Protein AF-A0A957PMZ1-F1 (afdb_monomer_lite)

Secondary structure (DSSP, 8-state):
-HHHHHHHHHHH--TTHHHHHHHHHHHHHHH-TTHHHHHHHHHHHHHTSGGGGGGGSSHHHHHHHHHHHHHHHHHHHHHHTT-HHHHHHHHHHHHHHTT--HHHHHHHHHHHT-TTTHHHHHHHHHHHHH-S-HHHHHHHHHHHHHHHHHHHHT--TTTTHHHHHHHHHHHHHHHHHHHHHTT-GGGHHHHHHHHHHHHGGGGGGTS--S-HHHHHHHHHHS---TTTTSS-HHHHHHHHHHHHTTS-HHHHTT--EEESSHHHHHHHHHHSGGGTPPPEEESSTTHHHHTT---

Structure (mmCIF, N/CA/C/O backbone):
data_AF-A0A957PMZ1-F1
#
_entry.id   AF-A0A957PMZ1-F1
#
loop_
_atom_site.group_PDB
_atom_site.id
_atom_site.type_symbol
_atom_site.label_atom_id
_atom_site.label_alt_id
_atom_site.label_comp_id
_atom_site.label_asym_id
_atom_site.label_entity_id
_atom_site.label_seq_id
_atom_site.pdbx_PDB_ins_code
_atom_site.Cartn_x
_atom_site.Cartn_y
_atom_site.Cartn_z
_atom_site.occupancy
_atom_site.B_iso_or_equiv
_atom_site.auth_seq_id
_atom_site.auth_comp_id
_atom_site.auth_asym_id
_atom_site.auth_atom_id
_atom_site.pdbx_PDB_model_num
ATOM 1 N N . LEU A 1 1 ? -8.310 4.815 3.345 1.00 82.81 1 LEU A N 1
ATOM 2 C CA . LEU A 1 1 ? -9.765 5.086 3.265 1.00 82.81 1 LEU A CA 1
ATOM 3 C C . LEU A 1 1 ? -10.608 3.909 3.764 1.00 82.81 1 LEU A C 1
ATOM 5 O O . LEU A 1 1 ? -11.381 4.111 4.690 1.00 82.81 1 LEU A O 1
ATOM 9 N N . SER A 1 2 ? -10.425 2.685 3.251 1.00 85.62 2 SER A N 1
ATOM 10 C CA . SER A 1 2 ? -11.224 1.508 3.651 1.00 85.62 2 SER A CA 1
ATOM 11 C C . SER A 1 2 ? -11.272 1.264 5.165 1.00 85.62 2 SER A C 1
ATOM 13 O O . SER A 1 2 ? -12.351 1.078 5.711 1.00 85.62 2 SER A O 1
ATOM 15 N N . THR A 1 3 ? -10.147 1.371 5.880 1.00 87.62 3 THR A N 1
ATOM 16 C CA . THR A 1 3 ? -10.107 1.249 7.353 1.00 87.62 3 THR A CA 1
ATOM 17 C C . THR A 1 3 ? -10.977 2.288 8.071 1.00 87.62 3 THR A C 1
ATOM 19 O O . THR A 1 3 ? -11.639 1.970 9.056 1.00 87.62 3 THR A O 1
ATOM 22 N N . VAL A 1 4 ? -11.009 3.530 7.574 1.00 90.12 4 VAL A N 1
ATOM 23 C CA . VAL A 1 4 ? -11.839 4.606 8.144 1.00 90.12 4 VAL A CA 1
ATOM 24 C C . VAL A 1 4 ? -13.318 4.309 7.916 1.00 90.12 4 VAL A C 1
ATOM 26 O O . VAL A 1 4 ? -14.116 4.476 8.832 1.00 90.12 4 VAL A O 1
ATOM 29 N N . LEU A 1 5 ? -13.678 3.811 6.731 1.00 91.31 5 LEU A N 1
ATOM 30 C CA . LEU A 1 5 ? -15.049 3.399 6.425 1.00 91.31 5 LEU A CA 1
ATOM 31 C C . LEU A 1 5 ? -15.489 2.208 7.284 1.00 91.31 5 LEU A C 1
ATOM 33 O O . LEU A 1 5 ? -16.600 2.216 7.799 1.00 91.31 5 LEU A O 1
ATOM 37 N N . VAL A 1 6 ? -14.611 1.230 7.520 1.00 89.19 6 VAL A N 1
ATOM 38 C CA . VAL A 1 6 ? -14.880 0.119 8.450 1.00 89.19 6 VAL A CA 1
ATOM 39 C C . VAL A 1 6 ? -15.122 0.644 9.868 1.00 89.19 6 VAL A C 1
ATOM 41 O O . VAL A 1 6 ? -16.086 0.246 10.518 1.00 89.19 6 VAL A O 1
ATOM 44 N N . MET A 1 7 ? -14.305 1.590 10.338 1.00 89.75 7 MET A N 1
ATOM 45 C CA . MET A 1 7 ? -14.515 2.228 11.642 1.00 89.75 7 MET A CA 1
ATOM 46 C C . MET A 1 7 ? -15.825 3.010 11.710 1.00 89.75 7 MET A C 1
ATOM 48 O O . MET A 1 7 ? -16.532 2.933 12.713 1.00 89.75 7 MET A O 1
ATOM 52 N N . HIS A 1 8 ? -16.159 3.747 10.651 1.00 90.44 8 HIS A N 1
ATOM 53 C CA . HIS A 1 8 ? -17.419 4.469 10.557 1.00 90.44 8 HIS A CA 1
ATOM 54 C C . HIS A 1 8 ? -18.604 3.501 10.619 1.00 90.44 8 HIS A C 1
ATOM 56 O O . HIS A 1 8 ? -19.472 3.687 11.463 1.00 90.44 8 HIS A O 1
ATOM 62 N N . LEU A 1 9 ? -18.592 2.431 9.815 1.00 91.00 9 LEU A N 1
ATOM 63 C CA . LEU A 1 9 ? -19.619 1.386 9.801 1.00 91.00 9 LEU A CA 1
ATOM 64 C C . LEU A 1 9 ? -19.866 0.812 11.201 1.00 91.00 9 LEU A C 1
ATOM 66 O O . LEU A 1 9 ? -21.011 0.728 11.634 1.00 91.00 9 LEU A O 1
ATOM 70 N N . VAL A 1 10 ? -18.807 0.422 11.920 1.00 88.50 10 VAL A N 1
ATOM 71 C CA . VAL A 1 10 ? -18.963 -0.205 13.243 1.00 88.50 10 VAL A CA 1
ATOM 72 C C . VAL A 1 10 ? -19.459 0.795 14.287 1.00 88.50 10 VAL A C 1
ATOM 74 O O . VAL A 1 10 ? -20.265 0.427 15.139 1.00 88.50 10 VAL A O 1
ATOM 77 N N . LYS A 1 11 ? -19.008 2.054 14.226 1.00 88.81 11 LYS A N 1
ATOM 78 C CA . LYS A 1 11 ? -19.403 3.081 15.200 1.00 88.81 11 LYS A CA 1
ATOM 79 C C . LYS A 1 11 ? -20.807 3.631 14.974 1.00 88.81 11 LYS A C 1
ATOM 81 O O . LYS A 1 11 ? -21.478 3.950 15.949 1.00 88.81 11 LYS A O 1
ATOM 86 N N . THR A 1 12 ? -21.241 3.775 13.723 1.00 89.31 12 THR A N 1
ATOM 87 C CA . THR A 1 12 ? -22.548 4.372 13.398 1.00 89.31 12 THR A CA 1
ATOM 88 C C . THR A 1 12 ? -23.626 3.335 13.114 1.00 89.31 12 THR A C 1
ATOM 90 O O . THR A 1 12 ? -24.807 3.665 13.164 1.00 89.31 12 THR A O 1
ATOM 93 N N . GLY A 1 13 ? -23.250 2.094 12.788 1.00 86.62 13 GLY A N 1
ATOM 94 C CA . GLY A 1 13 ? -24.186 1.083 12.295 1.00 86.62 13 GLY A CA 1
ATOM 95 C C . GLY A 1 13 ? -24.784 1.425 10.925 1.00 86.62 13 GLY A C 1
ATOM 96 O O . GLY A 1 13 ? -25.743 0.781 10.504 1.00 86.62 13 GLY A O 1
ATOM 97 N N . ASN A 1 14 ? -24.254 2.436 10.224 1.00 91.19 14 ASN A N 1
ATOM 98 C CA . ASN A 1 14 ? -24.778 2.861 8.934 1.00 91.19 14 ASN A CA 1
ATOM 99 C C . ASN A 1 14 ? -24.428 1.836 7.849 1.00 91.19 14 ASN A C 1
ATOM 101 O O . ASN A 1 14 ? -23.323 1.823 7.305 1.00 91.19 14 ASN A O 1
ATOM 105 N N . HIS A 1 15 ? -25.390 0.986 7.505 1.00 89.81 15 HIS A N 1
ATOM 106 C CA . HIS A 1 15 ? -25.164 -0.089 6.550 1.00 89.81 15 HIS A CA 1
ATOM 107 C C . HIS A 1 15 ? -24.817 0.393 5.131 1.00 89.81 15 HIS A C 1
ATOM 109 O O . HIS A 1 15 ? -24.121 -0.325 4.412 1.00 89.81 15 HIS A O 1
ATOM 115 N N . ASN A 1 16 ? -25.193 1.621 4.745 1.00 92.25 16 ASN A N 1
ATOM 116 C CA . ASN A 1 16 ? -24.839 2.193 3.437 1.00 92.25 16 ASN A CA 1
ATOM 117 C C . ASN A 1 16 ? -23.317 2.313 3.254 1.00 92.25 16 ASN A C 1
ATOM 119 O O . ASN A 1 16 ? -22.819 2.331 2.128 1.00 92.25 16 ASN A O 1
ATOM 123 N N . THR A 1 17 ? -22.554 2.350 4.352 1.00 95.44 17 THR A N 1
ATOM 124 C CA . THR A 1 17 ? -21.089 2.378 4.317 1.00 95.44 17 THR A CA 1
ATOM 125 C C . THR A 1 17 ? -20.490 1.143 3.640 1.00 95.44 17 THR A C 1
ATOM 127 O O . THR A 1 17 ? -19.401 1.241 3.079 1.00 95.44 17 THR A O 1
ATOM 130 N N . TRP A 1 18 ? -21.204 0.012 3.586 1.00 97.06 18 TRP A N 1
ATOM 131 C CA . TRP A 1 18 ? -20.771 -1.161 2.821 1.00 97.06 18 TRP A CA 1
ATOM 132 C C . TRP A 1 18 ? -20.620 -0.890 1.324 1.00 97.06 18 TRP A C 1
ATOM 134 O O . TRP A 1 18 ? -19.676 -1.392 0.716 1.00 97.06 18 TRP A O 1
ATOM 144 N N . LEU A 1 19 ? -21.486 -0.056 0.740 1.00 97.56 19 LEU A N 1
ATOM 145 C CA . LEU A 1 19 ? -21.373 0.328 -0.669 1.00 97.56 19 LEU A CA 1
ATOM 146 C C . LEU A 1 19 ? -20.117 1.171 -0.908 1.00 97.56 19 LEU A C 1
ATOM 148 O O . LEU A 1 19 ? -19.398 0.945 -1.876 1.00 97.56 19 LEU A O 1
ATOM 152 N N . ALA A 1 20 ? -19.805 2.090 0.011 1.00 97.44 20 ALA A N 1
ATOM 153 C CA . ALA A 1 20 ? -18.583 2.890 -0.052 1.00 97.44 20 ALA A CA 1
ATOM 154 C C . ALA A 1 20 ? -17.320 2.027 0.128 1.00 97.44 20 ALA A C 1
ATOM 156 O O . ALA A 1 20 ? -16.337 2.224 -0.583 1.00 97.44 20 ALA A O 1
ATOM 157 N N . ILE A 1 21 ? -17.346 1.045 1.040 1.00 97.12 21 ILE A N 1
ATOM 158 C CA . ILE A 1 21 ? -16.260 0.061 1.186 1.00 97.12 21 ILE A CA 1
ATOM 159 C C . ILE A 1 21 ? -16.080 -0.706 -0.128 1.00 97.12 21 ILE A C 1
ATOM 161 O O . ILE A 1 21 ? -14.958 -0.801 -0.620 1.00 97.12 21 ILE A O 1
ATOM 165 N N . GLY A 1 22 ? -17.177 -1.195 -0.713 1.00 97.81 22 GLY A N 1
ATOM 166 C CA . GLY A 1 22 ? -17.185 -1.889 -1.998 1.00 97.81 22 GLY A CA 1
ATOM 167 C C . GLY A 1 22 ? -16.586 -1.056 -3.127 1.00 97.81 22 GLY A C 1
ATOM 168 O O . GLY A 1 22 ? -15.697 -1.518 -3.834 1.00 97.81 22 GLY A O 1
ATOM 169 N N . PHE A 1 23 ? -17.001 0.204 -3.238 1.00 98.06 23 PHE A N 1
ATOM 170 C CA . PHE A 1 23 ? -16.486 1.148 -4.226 1.00 98.06 23 PHE A CA 1
ATOM 171 C C . PHE A 1 23 ? -14.970 1.355 -4.103 1.00 98.06 23 PHE A C 1
ATOM 173 O O . PHE A 1 23 ? -14.234 1.200 -5.077 1.00 98.06 23 PHE A O 1
ATOM 180 N N . VAL A 1 24 ? -14.484 1.644 -2.891 1.00 97.31 24 VAL A N 1
ATOM 181 C CA . VAL A 1 24 ? -13.054 1.880 -2.641 1.00 97.31 24 VAL A CA 1
ATOM 182 C C . VAL A 1 24 ? -12.228 0.617 -2.880 1.00 97.31 24 VAL A C 1
ATOM 184 O O . VAL A 1 24 ? -11.127 0.712 -3.419 1.00 97.31 24 VAL A O 1
ATOM 187 N N . LEU A 1 25 ? -12.734 -0.562 -2.504 1.00 97.12 25 LEU A N 1
ATOM 188 C CA . LEU A 1 25 ? -12.052 -1.826 -2.785 1.00 97.12 25 LEU A CA 1
ATOM 189 C C . LEU A 1 25 ? -12.059 -2.160 -4.276 1.00 97.12 25 LEU A C 1
ATOM 191 O O . LEU A 1 25 ? -11.024 -2.573 -4.779 1.00 97.12 25 LEU A O 1
ATOM 195 N N . GLY A 1 26 ? -13.160 -1.923 -4.991 1.00 97.88 26 GLY A N 1
ATOM 196 C CA . GLY A 1 26 ? -13.237 -2.103 -6.442 1.00 97.88 26 GLY A CA 1
ATOM 197 C C . GLY A 1 26 ? -12.212 -1.246 -7.187 1.00 97.88 26 GLY A C 1
ATOM 198 O O . GLY A 1 26 ? -11.452 -1.766 -8.000 1.00 97.88 26 GLY A O 1
ATOM 199 N N . ILE A 1 27 ? -12.115 0.046 -6.849 1.00 97.81 27 ILE A N 1
ATOM 200 C CA . ILE A 1 27 ? -11.068 0.931 -7.390 1.00 97.81 27 ILE A CA 1
ATOM 201 C C . ILE A 1 27 ? -9.680 0.448 -6.966 1.00 97.81 27 ILE A C 1
ATOM 203 O O . ILE A 1 27 ? -8.763 0.398 -7.780 1.00 97.81 27 ILE A O 1
ATOM 207 N N . GLY A 1 28 ? -9.518 0.056 -5.701 1.00 96.19 28 GLY A N 1
ATOM 208 C CA . GLY A 1 28 ? -8.264 -0.495 -5.198 1.00 96.19 28 GLY A CA 1
ATOM 209 C C . GLY A 1 28 ? -7.792 -1.699 -6.012 1.00 96.19 28 GLY A C 1
ATOM 210 O O . GLY A 1 28 ? -6.613 -1.773 -6.337 1.00 96.19 28 GLY A O 1
ATOM 211 N N . LEU A 1 29 ? -8.708 -2.589 -6.400 1.00 96.75 29 LEU A N 1
ATOM 212 C CA . LEU A 1 29 ? -8.428 -3.770 -7.218 1.00 96.75 29 LEU A CA 1
ATOM 213 C C . LEU A 1 29 ? -8.071 -3.437 -8.669 1.00 96.75 29 LEU A C 1
ATOM 215 O O . LEU A 1 29 ? -7.302 -4.177 -9.273 1.00 96.75 29 LEU A O 1
ATOM 219 N N . GLN A 1 30 ? -8.572 -2.323 -9.208 1.00 96.69 30 GLN A N 1
ATOM 220 C CA . GLN A 1 30 ? -8.142 -1.816 -10.516 1.00 96.69 30 GLN A CA 1
ATOM 221 C C . GLN A 1 30 ? -6.702 -1.283 -10.498 1.00 96.69 30 GLN A C 1
ATOM 223 O O . GLN A 1 30 ? -6.042 -1.264 -11.530 1.00 96.69 30 GLN A O 1
ATOM 228 N N . ILE A 1 31 ? -6.204 -0.867 -9.328 1.00 93.88 31 ILE A N 1
ATOM 229 C CA . ILE A 1 31 ? -4.855 -0.307 -9.165 1.00 93.88 31 ILE A CA 1
ATOM 230 C C . ILE A 1 31 ? -3.857 -1.390 -8.730 1.00 93.88 31 ILE A C 1
ATOM 232 O O . ILE A 1 31 ? -2.769 -1.498 -9.290 1.00 93.88 31 ILE A O 1
ATOM 236 N N . LYS A 1 32 ? -4.198 -2.177 -7.699 1.00 91.12 32 LYS A N 1
ATOM 237 C CA . LYS A 1 32 ? -3.360 -3.243 -7.130 1.00 91.12 32 LYS A CA 1
ATOM 238 C C . LYS A 1 32 ? -4.213 -4.401 -6.608 1.00 91.12 32 LYS A C 1
ATOM 240 O O . LYS A 1 32 ? -4.993 -4.242 -5.667 1.00 91.12 32 LYS A O 1
ATOM 245 N N . HIS A 1 33 ? -3.940 -5.617 -7.087 1.00 91.62 33 HIS A N 1
ATOM 246 C CA . HIS A 1 33 ? -4.590 -6.846 -6.602 1.00 91.62 33 HIS A CA 1
ATOM 247 C C . HIS A 1 33 ? -4.332 -7.143 -5.115 1.00 91.62 33 HIS A C 1
ATOM 249 O O . HIS A 1 33 ? -5.080 -7.907 -4.509 1.00 91.62 33 HIS A O 1
ATOM 255 N N . THR A 1 34 ? -3.350 -6.496 -4.472 1.00 89.38 34 THR A N 1
ATOM 256 C CA . THR A 1 34 ? -3.147 -6.584 -3.012 1.00 89.38 34 THR A CA 1
ATOM 257 C C . THR A 1 34 ? -4.337 -6.056 -2.205 1.00 89.38 34 THR A C 1
ATOM 259 O O . THR A 1 34 ? -4.485 -6.428 -1.040 1.00 89.38 34 THR A O 1
ATOM 262 N N . ALA A 1 35 ? -5.243 -5.275 -2.810 1.00 94.25 35 ALA A N 1
ATOM 263 C CA . ALA A 1 35 ? -6.521 -4.913 -2.197 1.00 94.25 35 ALA A CA 1
ATOM 264 C C . ALA A 1 35 ? -7.390 -6.142 -1.847 1.00 94.25 35 ALA A C 1
ATOM 266 O O . ALA A 1 35 ? -8.168 -6.075 -0.892 1.00 94.25 35 ALA A O 1
ATOM 267 N N . LEU A 1 36 ? -7.204 -7.288 -2.526 1.00 94.75 36 LEU A N 1
ATOM 268 C CA . LEU A 1 36 ? -7.831 -8.562 -2.145 1.00 94.75 36 LEU A CA 1
ATOM 269 C C . LEU A 1 36 ? -7.431 -8.983 -0.729 1.00 94.75 36 LEU A C 1
ATOM 271 O O . LEU A 1 36 ? -8.283 -9.430 0.034 1.00 94.75 36 LEU A O 1
ATOM 275 N N . LEU A 1 37 ? -6.162 -8.801 -0.347 1.00 94.62 37 LEU A N 1
ATOM 276 C CA . LEU A 1 37 ? -5.674 -9.172 0.985 1.00 94.62 37 LEU A CA 1
ATOM 277 C C . LEU A 1 37 ? -6.375 -8.362 2.076 1.00 94.62 37 LEU A C 1
ATOM 279 O O . LEU A 1 37 ? -6.714 -8.909 3.122 1.00 94.62 37 LEU A O 1
ATOM 283 N N . PHE A 1 38 ? -6.654 -7.081 1.817 1.00 95.19 38 PHE A N 1
ATOM 284 C CA . PHE A 1 38 ? -7.469 -6.272 2.721 1.00 95.19 38 PHE A CA 1
ATOM 285 C C . PHE A 1 38 ? -8.910 -6.791 2.788 1.00 95.19 38 PHE A C 1
ATOM 287 O O . PHE A 1 38 ? -9.448 -6.933 3.883 1.00 95.19 38 PHE A O 1
ATOM 294 N N . GLY A 1 39 ? -9.533 -7.087 1.640 1.00 96.44 39 GLY A N 1
ATOM 295 C CA . GLY A 1 39 ? -10.896 -7.624 1.577 1.00 96.44 39 GLY A CA 1
ATOM 296 C C . GLY A 1 39 ? -11.048 -8.935 2.357 1.00 96.44 39 GLY A C 1
ATOM 297 O O . GLY A 1 39 ? -11.901 -9.033 3.239 1.00 96.44 39 GLY A O 1
ATOM 298 N N . PHE A 1 40 ? -10.171 -9.910 2.108 1.00 97.75 40 PHE A N 1
ATOM 299 C CA . PHE A 1 40 ? -10.137 -11.170 2.855 1.00 97.75 40 PHE A CA 1
ATOM 300 C C . PHE A 1 40 ? -9.796 -10.956 4.331 1.00 97.75 40 PHE A C 1
ATOM 302 O O . PHE A 1 40 ? -10.455 -11.528 5.198 1.00 97.75 40 PHE A O 1
ATOM 309 N N . GLY A 1 41 ? -8.825 -10.092 4.638 1.00 97.50 41 GLY A N 1
ATOM 310 C CA . GLY A 1 41 ? -8.476 -9.738 6.012 1.00 97.50 41 GLY A CA 1
ATOM 311 C C . GLY A 1 41 ? -9.653 -9.140 6.786 1.00 97.50 41 GLY A C 1
ATOM 312 O O . GLY A 1 41 ? -9.854 -9.479 7.950 1.00 97.50 41 GLY A O 1
ATOM 313 N N . LEU A 1 42 ? -10.476 -8.312 6.136 1.00 97.00 42 LEU A N 1
ATOM 314 C CA . LEU A 1 42 ? -11.701 -7.758 6.711 1.00 97.00 42 LEU A CA 1
ATOM 315 C C . LEU A 1 42 ? -12.752 -8.841 6.956 1.00 97.00 42 LEU A C 1
ATOM 317 O O . LEU A 1 42 ? -13.343 -8.867 8.033 1.00 97.00 42 LEU A O 1
ATOM 321 N N . VAL A 1 43 ? -12.963 -9.749 6.000 1.00 97.88 43 VAL A N 1
ATOM 322 C CA . VAL A 1 43 ? -13.886 -10.882 6.178 1.00 97.88 43 VAL A CA 1
ATOM 323 C C . VAL A 1 43 ? -13.467 -11.733 7.378 1.00 97.88 43 VAL A C 1
ATOM 325 O O . VAL A 1 43 ? -14.290 -11.983 8.257 1.00 97.88 43 VAL A O 1
ATOM 328 N N . ILE A 1 44 ? -12.187 -12.110 7.468 1.00 98.38 44 ILE A N 1
ATOM 329 C CA . ILE A 1 44 ? -11.655 -12.888 8.597 1.00 98.38 44 ILE A CA 1
ATOM 330 C C . ILE A 1 44 ? -11.840 -12.116 9.912 1.00 98.38 44 ILE A C 1
ATOM 332 O O . ILE A 1 44 ? -12.354 -12.667 10.883 1.00 98.38 44 ILE A O 1
ATOM 336 N N . ALA A 1 45 ? -11.503 -10.826 9.946 1.00 97.62 45 ALA A N 1
ATOM 337 C CA . ALA A 1 45 ? -11.650 -10.009 11.147 1.00 97.62 45 ALA A CA 1
ATOM 338 C C . ALA A 1 45 ? -13.109 -9.890 11.623 1.00 97.62 45 ALA A C 1
ATOM 340 O O . ALA A 1 45 ? -13.382 -9.948 12.825 1.00 97.62 45 ALA A O 1
ATOM 341 N N . LEU A 1 46 ? -14.063 -9.763 10.695 1.00 96.88 46 LEU A N 1
ATOM 342 C CA . LEU A 1 46 ? -15.490 -9.751 11.017 1.00 96.88 46 LEU A CA 1
ATOM 343 C C . LEU A 1 46 ? -15.937 -11.096 11.594 1.00 96.88 46 LEU A C 1
ATOM 345 O O . LEU A 1 46 ? -16.626 -11.113 12.611 1.00 96.88 46 LEU A O 1
ATOM 349 N N . LEU A 1 47 ? -15.507 -12.214 11.000 1.00 97.75 47 LEU A N 1
ATOM 350 C CA . LEU A 1 47 ? -15.818 -13.561 11.492 1.00 97.75 47 LEU A CA 1
ATOM 351 C C . LEU A 1 47 ? -15.281 -13.809 12.912 1.00 97.75 47 LEU A C 1
ATOM 353 O O . LEU A 1 47 ? -15.967 -14.426 13.728 1.00 97.75 47 LEU A O 1
ATOM 357 N N . LEU A 1 48 ? -14.093 -13.283 13.225 1.00 97.19 48 LEU A N 1
ATOM 358 C CA . LEU A 1 48 ? -13.435 -13.417 14.533 1.00 97.19 48 LEU A CA 1
ATOM 359 C C . LEU A 1 48 ? -13.987 -12.472 15.618 1.00 97.19 48 LEU A C 1
ATOM 361 O O . LEU A 1 48 ? -13.549 -12.521 16.769 1.00 97.19 48 LEU A O 1
ATOM 365 N N . THR A 1 49 ? -14.961 -11.621 15.287 1.00 95.62 49 THR A N 1
ATOM 366 C CA . THR A 1 49 ? -15.614 -10.693 16.227 1.00 95.62 49 THR A CA 1
ATOM 367 C C . THR A 1 49 ? -17.131 -10.929 16.279 1.00 95.62 49 THR A C 1
ATOM 369 O O . THR A 1 49 ? -17.674 -11.789 15.579 1.00 95.62 49 THR A O 1
ATOM 372 N N . ALA A 1 50 ? -17.861 -10.217 17.145 1.00 93.06 50 ALA A N 1
ATOM 373 C CA . ALA A 1 50 ? -19.328 -10.261 17.129 1.00 93.06 50 ALA A CA 1
ATOM 374 C C . ALA A 1 50 ? -19.911 -9.478 15.931 1.00 93.06 50 ALA A C 1
ATOM 376 O O . ALA A 1 50 ? -21.082 -9.661 15.590 1.00 93.06 50 ALA A O 1
ATOM 377 N N . GLN A 1 51 ? -19.086 -8.705 15.210 1.00 93.94 51 GLN A N 1
ATOM 378 C CA . GLN A 1 51 ? -19.421 -8.093 13.921 1.00 93.94 51 GLN A CA 1
ATOM 379 C C . GLN A 1 51 ? -19.662 -9.112 12.798 1.00 93.94 51 GLN A C 1
ATOM 381 O O . GLN A 1 51 ? -20.174 -8.729 11.750 1.00 93.94 51 GLN A O 1
ATOM 386 N N . ARG A 1 52 ? -19.450 -10.418 13.015 1.00 95.50 52 ARG A N 1
ATOM 387 C CA . ARG A 1 52 ? -19.946 -11.475 12.112 1.00 95.50 52 ARG A CA 1
ATOM 388 C C . ARG A 1 52 ? -21.449 -11.373 11.833 1.00 95.50 52 ARG A C 1
ATOM 390 O O . ARG A 1 52 ? -21.908 -11.798 10.780 1.00 95.50 52 ARG A O 1
ATOM 397 N N . LYS A 1 53 ? -22.212 -10.744 12.740 1.00 93.31 53 LYS A N 1
ATOM 398 C CA . LYS A 1 53 ? -23.635 -10.420 12.541 1.00 93.31 53 LYS A CA 1
ATOM 399 C C . LYS A 1 53 ? -23.903 -9.593 11.276 1.00 93.31 53 LYS A C 1
ATOM 401 O O . LYS A 1 53 ? -24.999 -9.669 10.738 1.00 93.31 53 LYS A O 1
ATOM 406 N N . GLN A 1 54 ? -22.917 -8.839 10.780 1.00 93.31 54 GLN A N 1
ATOM 407 C CA . GLN A 1 54 ? -23.038 -8.054 9.548 1.00 93.31 54 GLN A CA 1
ATOM 408 C C . GLN A 1 54 ? -23.397 -8.942 8.347 1.00 93.31 54 GLN A C 1
ATOM 410 O O . GLN A 1 54 ? -24.197 -8.523 7.511 1.00 93.31 54 GLN A O 1
ATOM 415 N N . PHE A 1 55 ? -22.892 -10.183 8.299 1.00 95.44 55 PHE A N 1
ATOM 416 C CA . PHE A 1 55 ? -23.170 -11.142 7.221 1.00 95.44 55 PHE A CA 1
ATOM 417 C C . PHE A 1 55 ? -24.625 -11.627 7.175 1.00 95.44 55 PHE A C 1
ATOM 419 O O . PHE A 1 55 ? -25.052 -12.135 6.142 1.00 95.44 55 PHE A O 1
ATOM 426 N N . ALA A 1 56 ? -25.394 -11.444 8.255 1.00 94.50 56 ALA A N 1
ATOM 427 C CA . ALA A 1 56 ? -26.830 -11.722 8.263 1.00 94.50 56 ALA A CA 1
ATOM 428 C C . ALA A 1 56 ? -27.648 -10.646 7.523 1.00 94.50 56 ALA A C 1
ATOM 430 O O . ALA A 1 56 ? -28.825 -10.849 7.244 1.00 94.50 56 ALA A O 1
ATOM 431 N N . SER A 1 57 ? -27.043 -9.495 7.212 1.00 93.94 57 SER A N 1
ATOM 432 C CA . SER A 1 57 ? -27.669 -8.433 6.423 1.00 93.94 57 SER A CA 1
ATOM 433 C C . SER A 1 57 ? -27.279 -8.533 4.946 1.00 93.94 57 SER A C 1
ATOM 435 O O . SER A 1 57 ? -26.248 -9.106 4.604 1.00 93.94 57 SER A O 1
ATOM 437 N N . THR A 1 58 ? -28.065 -7.915 4.059 1.00 96.31 58 THR A N 1
ATOM 438 C CA . THR A 1 58 ? -27.762 -7.907 2.616 1.00 96.31 58 THR A CA 1
ATOM 439 C C . THR A 1 58 ? -26.592 -6.983 2.240 1.00 96.31 58 THR A C 1
ATOM 441 O O . THR A 1 58 ? -26.035 -7.090 1.150 1.00 96.31 58 THR A O 1
ATOM 444 N N . TRP A 1 59 ? -26.217 -6.050 3.119 1.00 96.62 59 TRP A N 1
ATOM 445 C CA . TRP A 1 59 ? -25.339 -4.927 2.787 1.00 96.62 59 TRP A CA 1
ATOM 446 C C . TRP A 1 59 ? -23.878 -5.295 2.491 1.00 96.62 59 T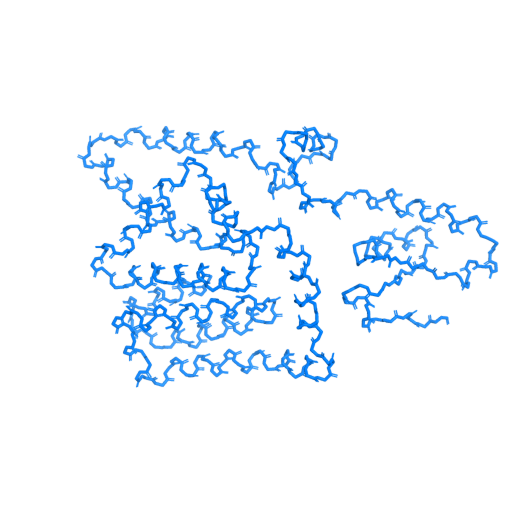RP A C 1
ATOM 448 O O . TRP A 1 59 ? -23.362 -4.783 1.497 1.00 96.62 59 TRP A O 1
ATOM 458 N N . PRO A 1 60 ? -23.205 -6.191 3.246 1.00 96.06 60 PRO A N 1
ATOM 459 C CA . PRO A 1 60 ? -21.868 -6.654 2.878 1.00 96.06 60 PRO A CA 1
ATOM 460 C C . PRO A 1 60 ? -21.835 -7.297 1.492 1.00 96.06 60 PRO A C 1
ATOM 462 O O . PRO A 1 60 ? -20.883 -7.095 0.743 1.00 96.06 60 PRO A O 1
ATOM 465 N N . TRP A 1 61 ? -22.896 -8.023 1.128 1.00 97.19 61 TRP A N 1
ATOM 466 C CA . TRP A 1 61 ? -23.026 -8.675 -0.173 1.00 97.19 61 TRP A CA 1
ATOM 467 C C . TRP A 1 61 ? -23.216 -7.660 -1.299 1.00 97.19 61 TRP A C 1
ATOM 469 O O . TRP A 1 61 ? -22.562 -7.778 -2.330 1.00 97.19 61 TRP A O 1
ATOM 479 N N . LEU A 1 62 ? -24.025 -6.615 -1.083 1.00 98.00 62 LEU A N 1
ATOM 480 C CA . LEU A 1 62 ? -24.136 -5.499 -2.029 1.00 98.00 62 LEU A CA 1
ATOM 481 C C . LEU A 1 62 ? -22.808 -4.745 -2.180 1.00 98.00 62 LEU A C 1
ATOM 483 O O . LEU A 1 62 ? -22.418 -4.419 -3.295 1.00 98.00 62 LEU A O 1
ATOM 487 N N . GLY A 1 63 ? -22.077 -4.513 -1.085 1.00 97.75 63 GLY A N 1
ATOM 488 C CA . GLY A 1 63 ? -20.730 -3.937 -1.138 1.00 97.75 63 GLY A CA 1
ATOM 489 C C . GLY A 1 63 ? -19.753 -4.810 -1.934 1.00 97.75 63 GLY A C 1
ATOM 490 O O . GLY A 1 63 ? -19.020 -4.305 -2.782 1.00 97.75 63 GLY A O 1
ATOM 491 N N . GLY A 1 64 ? -19.785 -6.128 -1.718 1.00 97.81 64 GLY A N 1
ATOM 492 C CA . GLY A 1 64 ? -19.005 -7.097 -2.491 1.00 97.81 64 GLY A CA 1
ATOM 493 C C . GLY A 1 64 ? -19.372 -7.104 -3.976 1.00 97.81 64 GLY A C 1
ATOM 494 O O . GLY A 1 64 ? -18.479 -7.100 -4.819 1.00 97.81 64 GLY A O 1
ATOM 495 N N . LEU A 1 65 ? -20.665 -7.032 -4.302 1.00 98.44 65 LEU A N 1
ATOM 496 C CA . LEU A 1 65 ? -21.146 -6.922 -5.678 1.00 98.44 65 LEU A CA 1
ATOM 497 C C . LEU A 1 65 ? -20.655 -5.631 -6.342 1.00 98.44 65 LEU A C 1
ATOM 499 O O . LEU A 1 65 ? -20.171 -5.682 -7.466 1.00 98.44 65 LEU A O 1
ATOM 503 N N . VAL A 1 66 ? -20.707 -4.489 -5.649 1.00 98.56 66 VAL A N 1
ATOM 504 C CA . VAL A 1 66 ? -20.157 -3.219 -6.158 1.00 98.56 66 VAL A CA 1
ATOM 505 C C . VAL A 1 66 ? -18.659 -3.345 -6.439 1.00 98.56 66 VAL A C 1
ATOM 507 O O . VAL A 1 66 ? -18.211 -2.962 -7.519 1.00 98.56 66 VAL A O 1
ATOM 510 N N . ALA A 1 67 ? -17.886 -3.916 -5.509 1.00 98.44 67 ALA A N 1
ATOM 511 C CA . ALA A 1 67 ? -16.455 -4.137 -5.714 1.00 98.44 67 ALA A CA 1
ATOM 512 C C . ALA A 1 67 ? -16.189 -5.035 -6.930 1.00 98.44 67 ALA A C 1
ATOM 514 O O . ALA A 1 6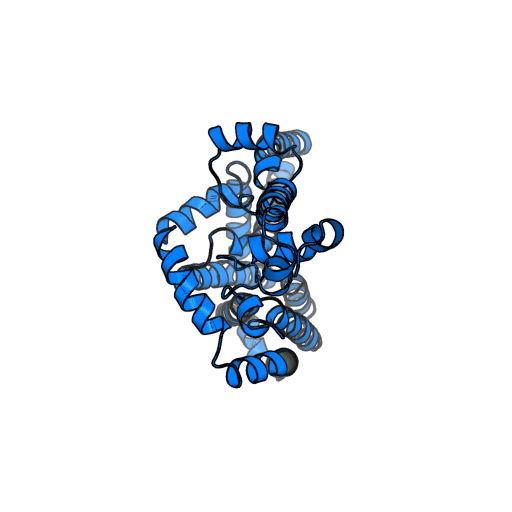7 ? -15.328 -4.717 -7.750 1.00 98.44 67 ALA A O 1
ATOM 515 N N . LEU A 1 68 ? -16.953 -6.125 -7.064 1.00 98.38 68 LEU A N 1
ATOM 516 C CA . LEU A 1 68 ? -16.846 -7.061 -8.178 1.00 98.38 68 LEU A CA 1
ATOM 517 C C . LEU A 1 68 ? -17.179 -6.391 -9.508 1.00 98.38 68 LEU A C 1
ATOM 519 O O . LEU A 1 68 ? -16.413 -6.544 -10.446 1.00 98.38 68 LEU A O 1
ATOM 523 N N . LEU A 1 69 ? -18.273 -5.632 -9.596 1.00 98.56 69 LEU A N 1
ATOM 524 C CA . LEU A 1 69 ? -18.672 -4.946 -10.828 1.00 98.56 69 LEU A CA 1
ATOM 525 C C . LEU A 1 69 ? -17.625 -3.922 -11.276 1.00 98.56 69 LEU A C 1
ATOM 527 O O . LEU A 1 69 ? -17.324 -3.839 -12.463 1.00 98.56 69 LEU A O 1
ATOM 531 N N . ILE A 1 70 ? -17.028 -3.186 -10.335 1.00 98.56 70 ILE A N 1
ATOM 532 C CA . ILE A 1 70 ? -15.941 -2.248 -10.644 1.00 98.56 70 ILE A CA 1
ATOM 533 C C . ILE A 1 70 ? -14.681 -2.998 -11.077 1.00 98.56 70 ILE A C 1
ATOM 535 O O . ILE A 1 70 ? -13.984 -2.535 -11.973 1.00 98.56 70 ILE A O 1
ATOM 539 N N . PHE A 1 71 ? -14.378 -4.146 -10.469 1.00 98.38 71 PHE A N 1
ATOM 540 C CA . PHE A 1 71 ? -13.211 -4.965 -10.805 1.00 98.38 71 PHE A CA 1
ATOM 541 C C . PHE A 1 71 ? -13.410 -5.833 -12.062 1.00 98.38 71 PHE A C 1
ATOM 543 O O . PHE A 1 71 ? -12.441 -6.284 -12.669 1.00 98.38 71 PHE A O 1
ATOM 550 N N . LEU A 1 72 ? -14.655 -6.043 -12.491 1.00 98.31 72 LEU A N 1
ATOM 551 C CA . LEU A 1 72 ? -15.020 -6.961 -13.567 1.00 98.31 72 LEU A CA 1
ATOM 552 C C . LEU A 1 72 ? -14.290 -6.686 -14.894 1.00 98.31 72 LEU A C 1
ATOM 554 O O . LEU A 1 72 ? -13.808 -7.652 -15.483 1.00 98.31 72 LEU A O 1
ATOM 558 N N . PRO A 1 73 ? -14.111 -5.429 -15.355 1.00 98.12 73 PRO A N 1
ATOM 559 C CA . PRO A 1 73 ? -13.335 -5.160 -16.565 1.00 98.12 73 PRO A CA 1
ATOM 560 C C . PRO A 1 73 ? -11.888 -5.665 -16.485 1.00 98.12 73 PRO A C 1
ATOM 562 O O . PRO A 1 73 ? -11.360 -6.144 -17.483 1.00 98.12 73 PRO A O 1
ATOM 565 N N . ASN A 1 74 ? -11.264 -5.622 -15.298 1.00 97.00 74 ASN A N 1
ATOM 566 C CA . ASN A 1 74 ? -9.915 -6.157 -15.096 1.00 97.00 74 ASN A CA 1
ATOM 567 C C . ASN A 1 74 ? -9.913 -7.679 -15.247 1.00 97.00 74 ASN A C 1
ATOM 569 O O . ASN A 1 74 ? -9.077 -8.219 -15.958 1.00 97.00 74 ASN A O 1
ATOM 573 N N . LEU A 1 75 ? -10.875 -8.365 -14.621 1.00 97.06 75 LEU A N 1
ATOM 574 C CA . LEU A 1 75 ? -11.001 -9.823 -14.706 1.00 97.06 75 LEU A CA 1
ATOM 575 C C . LEU A 1 75 ? -11.243 -10.300 -16.137 1.00 97.06 75 LEU A C 1
ATOM 577 O O . LEU A 1 75 ? -10.612 -11.261 -16.572 1.00 97.06 75 LEU A O 1
ATOM 581 N N . ILE A 1 76 ? -12.124 -9.615 -16.870 1.00 98.19 76 ILE A N 1
ATOM 582 C CA . ILE A 1 76 ? -12.378 -9.919 -18.280 1.00 98.19 76 ILE A CA 1
ATOM 583 C C . ILE A 1 76 ? -11.083 -9.743 -19.073 1.00 98.19 76 ILE A C 1
ATOM 585 O O . ILE A 1 76 ? -10.672 -10.678 -19.756 1.00 98.19 76 ILE A O 1
ATOM 589 N N . TRP A 1 77 ? -10.400 -8.604 -18.919 1.00 96.44 77 TRP A N 1
ATOM 590 C CA . TRP A 1 77 ? -9.140 -8.346 -19.613 1.00 96.44 77 TRP A CA 1
ATOM 591 C C . TRP A 1 77 ? -8.071 -9.402 -19.297 1.00 96.44 77 TRP A C 1
ATOM 593 O O . TRP A 1 77 ? -7.451 -9.929 -20.212 1.00 96.44 77 TRP A O 1
ATOM 603 N N . GLN A 1 78 ? -7.903 -9.789 -18.031 1.00 95.62 78 GLN A N 1
ATOM 604 C CA . GLN A 1 78 ? -6.966 -10.852 -17.646 1.00 95.62 78 GLN A CA 1
ATOM 605 C C . GLN A 1 78 ? -7.322 -12.180 -18.318 1.00 95.62 78 GLN A C 1
ATOM 607 O O . GLN A 1 78 ? -6.437 -12.857 -18.827 1.00 95.62 78 GLN A O 1
ATOM 612 N N . SER A 1 79 ? -8.609 -12.543 -18.351 1.00 97.19 79 SER A N 1
ATOM 613 C CA . SER A 1 79 ? -9.050 -13.822 -18.919 1.00 97.19 79 SER A CA 1
ATOM 614 C C . SER A 1 79 ? -8.843 -13.927 -20.430 1.00 97.19 79 SER A C 1
ATOM 616 O O . SER A 1 79 ? -8.575 -15.019 -20.917 1.00 97.19 79 SER A O 1
ATOM 618 N N . VAL A 1 80 ? -8.934 -12.811 -21.161 1.00 96.94 80 VAL A N 1
ATOM 619 C CA . VAL A 1 80 ? -8.712 -12.782 -22.617 1.00 96.94 80 VAL A CA 1
ATOM 620 C C . VAL A 1 80 ? -7.243 -12.568 -23.002 1.00 96.94 80 VAL A C 1
ATOM 622 O O . VAL A 1 80 ? -6.931 -12.626 -24.183 1.00 96.94 80 VAL A O 1
ATOM 625 N N . ASN A 1 81 ? -6.354 -12.328 -22.028 1.00 94.12 81 ASN A N 1
ATOM 626 C CA . ASN A 1 81 ? -4.908 -12.147 -22.228 1.00 94.12 81 ASN A CA 1
ATOM 627 C C . ASN A 1 81 ? -4.073 -13.210 -21.482 1.00 94.12 81 ASN A C 1
ATOM 629 O O . ASN A 1 81 ? -2.929 -12.947 -21.132 1.00 94.12 81 ASN A O 1
ATOM 633 N N . ASP A 1 82 ? -4.644 -14.383 -21.186 1.00 93.56 82 ASP A N 1
ATOM 634 C CA . ASP A 1 82 ? -3.945 -15.513 -20.545 1.00 93.56 82 ASP A CA 1
ATOM 635 C C . ASP A 1 82 ? -3.414 -15.255 -19.118 1.00 93.56 82 ASP A C 1
ATOM 637 O O . ASP A 1 82 ? -2.481 -15.901 -18.645 1.00 93.56 82 ASP A O 1
ATOM 641 N N . TRP A 1 83 ? -4.075 -14.371 -18.366 1.00 93.75 83 TRP A N 1
ATOM 642 C CA . TRP A 1 83 ? -3.781 -14.068 -16.957 1.00 93.75 83 TRP A CA 1
ATOM 643 C C . TRP A 1 83 ? -2.352 -13.562 -16.684 1.00 93.75 83 TRP A C 1
ATOM 645 O O . TRP A 1 83 ? -1.650 -14.105 -15.818 1.00 93.75 83 TRP A O 1
ATOM 655 N N . PRO A 1 84 ? -1.922 -12.456 -17.309 1.00 91.31 84 PRO A N 1
ATOM 656 C CA . PRO A 1 84 ? -0.546 -11.979 -17.207 1.00 91.31 84 PRO A CA 1
ATOM 657 C C . PRO A 1 84 ? -0.149 -11.570 -15.789 1.00 91.31 84 PRO A C 1
ATOM 659 O O . PRO A 1 84 ? 1.012 -11.687 -15.407 1.00 91.31 84 PRO A O 1
ATOM 662 N N . THR A 1 85 ? -1.095 -11.140 -14.946 1.00 90.00 85 THR A N 1
ATOM 663 C CA . THR A 1 85 ? -0.786 -10.881 -13.532 1.00 90.00 85 THR A CA 1
ATOM 664 C C . THR A 1 85 ? -0.470 -12.166 -12.767 1.00 90.00 85 THR A C 1
ATOM 666 O O . THR A 1 85 ? 0.384 -12.138 -11.884 1.00 90.00 85 THR A O 1
ATOM 669 N N . LEU A 1 86 ? -1.109 -13.298 -13.084 1.00 89.25 86 LEU A N 1
ATOM 670 C CA . LEU A 1 86 ? -0.767 -14.575 -12.448 1.00 89.25 86 LEU A CA 1
ATOM 671 C C . LEU A 1 86 ? 0.611 -15.057 -12.895 1.00 89.25 86 LEU A C 1
ATOM 673 O O . LEU A 1 86 ? 1.378 -15.538 -12.060 1.00 89.25 86 LEU A O 1
ATOM 677 N N . GLU A 1 87 ? 0.935 -14.902 -14.176 1.00 89.06 87 GLU A N 1
ATOM 678 C CA . GLU A 1 87 ? 2.271 -15.184 -14.699 1.00 89.06 87 GLU A CA 1
ATOM 679 C C . GLU A 1 87 ? 3.332 -14.295 -14.038 1.00 89.06 87 GLU A C 1
ATOM 681 O O . GLU A 1 87 ? 4.301 -14.812 -13.478 1.00 89.06 87 GLU A O 1
ATOM 686 N N . PHE A 1 88 ? 3.094 -12.980 -13.978 1.00 86.50 88 PHE A N 1
ATOM 687 C CA . PHE A 1 88 ? 3.952 -12.040 -13.260 1.00 86.50 88 PHE A CA 1
ATOM 688 C C . PHE A 1 88 ? 4.144 -12.463 -11.804 1.00 86.50 88 PHE A C 1
ATOM 690 O O . PHE A 1 88 ? 5.275 -12.536 -11.338 1.00 86.50 88 PHE A O 1
ATOM 697 N N . ILE A 1 89 ? 3.069 -12.788 -11.077 1.00 83.38 89 ILE A N 1
ATOM 698 C CA . ILE A 1 89 ? 3.165 -13.216 -9.676 1.00 83.38 89 ILE A CA 1
ATOM 699 C C . ILE A 1 89 ? 3.999 -14.492 -9.558 1.00 83.38 89 ILE A C 1
ATOM 701 O O . ILE A 1 89 ? 4.814 -14.571 -8.646 1.00 83.38 89 ILE A O 1
ATOM 705 N N . ARG A 1 90 ? 3.843 -15.479 -10.449 1.00 83.62 90 ARG A N 1
ATOM 706 C CA . ARG A 1 90 ? 4.637 -16.721 -10.422 1.00 83.62 90 ARG A CA 1
ATOM 707 C C . ARG A 1 90 ? 6.125 -16.447 -10.653 1.00 83.62 90 ARG A C 1
ATOM 709 O O . ARG A 1 90 ? 6.946 -16.897 -9.856 1.00 83.62 90 ARG A O 1
ATOM 716 N N . ASN A 1 91 ? 6.451 -15.661 -11.677 1.00 81.94 91 ASN A N 1
ATOM 717 C CA . ASN A 1 91 ? 7.831 -15.349 -12.056 1.00 81.94 91 ASN A CA 1
ATOM 718 C C . ASN A 1 91 ? 8.505 -14.420 -11.034 1.00 81.94 91 ASN A C 1
ATOM 720 O O . ASN A 1 91 ? 9.632 -14.656 -10.604 1.00 81.94 91 ASN A O 1
ATOM 724 N N . ASN A 1 92 ? 7.789 -13.397 -10.568 1.00 74.75 92 ASN A N 1
ATOM 725 C CA . ASN A 1 92 ? 8.274 -12.465 -9.558 1.00 74.75 92 ASN A CA 1
ATOM 726 C C . ASN A 1 92 ? 8.385 -13.130 -8.179 1.00 74.75 92 ASN A C 1
ATOM 728 O O . ASN A 1 92 ? 9.376 -12.919 -7.490 1.00 74.75 92 ASN A O 1
ATOM 732 N N . ASN A 1 93 ? 7.421 -13.959 -7.762 1.00 64.88 93 ASN A N 1
ATOM 733 C CA . ASN A 1 93 ? 7.511 -14.652 -6.475 1.00 64.88 93 ASN A CA 1
ATOM 734 C C . ASN A 1 93 ? 8.625 -15.696 -6.443 1.00 64.88 93 ASN A C 1
ATOM 736 O O . ASN A 1 93 ? 9.170 -15.907 -5.368 1.00 64.88 93 ASN A O 1
ATOM 740 N N . ALA A 1 94 ? 9.002 -16.314 -7.565 1.00 60.84 94 ALA A N 1
ATOM 741 C CA . ALA A 1 94 ? 10.182 -17.178 -7.598 1.00 60.84 94 ALA A CA 1
ATOM 742 C C . ALA A 1 94 ? 11.455 -16.410 -7.185 1.00 60.84 94 ALA A C 1
ATOM 744 O O . ALA A 1 94 ? 12.235 -16.921 -6.388 1.00 60.84 94 ALA A O 1
ATOM 745 N N . ASN A 1 95 ? 11.592 -15.154 -7.628 1.00 57.97 95 ASN A N 1
ATOM 746 C CA . ASN A 1 95 ? 12.714 -14.269 -7.289 1.00 57.97 95 ASN A CA 1
ATOM 747 C C . ASN A 1 95 ? 12.561 -13.568 -5.921 1.00 57.97 95 ASN A C 1
ATOM 749 O O . ASN A 1 95 ? 13.543 -13.306 -5.230 1.00 57.97 95 ASN A O 1
ATOM 753 N N . VAL A 1 96 ? 11.330 -13.244 -5.506 1.00 55.12 96 VAL A N 1
ATOM 754 C CA . VAL A 1 96 ? 11.044 -12.550 -4.234 1.00 55.12 96 VAL A CA 1
ATOM 755 C C . VAL A 1 96 ? 11.015 -13.517 -3.047 1.00 55.12 96 VAL A C 1
ATOM 757 O O . VAL A 1 96 ? 11.530 -13.178 -1.985 1.00 55.12 96 VAL A O 1
ATOM 760 N N . GLN A 1 97 ? 10.470 -14.729 -3.199 1.00 55.50 97 GLN A N 1
ATOM 761 C CA . GLN A 1 97 ? 10.493 -15.740 -2.132 1.00 55.50 97 GLN A CA 1
ATOM 762 C C . GLN A 1 97 ? 11.902 -16.288 -1.888 1.00 55.50 97 GLN A C 1
ATOM 764 O O . GLN A 1 97 ? 12.197 -16.695 -0.767 1.00 55.50 97 GLN A O 1
ATOM 769 N N . SER A 1 98 ? 12.786 -16.270 -2.893 1.00 54.88 98 SER A N 1
ATOM 770 C CA . SER A 1 98 ? 14.209 -16.558 -2.686 1.00 54.88 98 SER A CA 1
ATOM 771 C C . SER A 1 98 ? 14.951 -15.428 -1.969 1.00 54.88 98 SER A C 1
ATOM 773 O O . SER A 1 98 ? 15.990 -15.685 -1.370 1.00 54.88 98 SER A O 1
ATOM 775 N N . ALA A 1 99 ? 14.441 -14.192 -2.034 1.00 57.19 99 ALA A N 1
ATOM 776 C CA . ALA A 1 99 ? 15.118 -13.013 -1.498 1.00 57.19 99 ALA A CA 1
ATOM 777 C C . ALA A 1 99 ? 14.906 -12.811 0.008 1.00 57.19 99 ALA A C 1
ATOM 779 O O . ALA A 1 99 ? 15.810 -12.300 0.660 1.00 57.19 99 ALA A O 1
ATOM 780 N N . SER A 1 100 ? 13.757 -13.221 0.567 1.00 63.72 100 SER A N 1
ATOM 781 C CA . SER A 1 100 ? 13.522 -13.124 2.012 1.00 63.72 100 SER A CA 1
ATOM 782 C C . SER A 1 100 ? 12.722 -14.293 2.578 1.00 63.72 100 SER A C 1
ATOM 784 O O . SER A 1 100 ? 11.628 -14.621 2.112 1.00 63.72 100 SER A O 1
ATOM 786 N N . SER A 1 101 ? 13.228 -14.891 3.658 1.00 82.00 101 SER A N 1
ATOM 787 C CA . SER A 1 101 ? 12.502 -15.949 4.373 1.00 82.00 101 SER A CA 1
ATOM 788 C C . SER A 1 101 ? 11.281 -15.398 5.131 1.00 82.00 101 SER A C 1
ATOM 790 O O . SER A 1 101 ? 11.210 -14.218 5.474 1.00 82.00 101 SER A O 1
ATOM 792 N N . ARG A 1 102 ? 10.316 -16.256 5.496 1.00 85.31 102 ARG A N 1
ATOM 793 C CA . ARG A 1 102 ? 9.172 -15.848 6.349 1.00 85.31 102 ARG A CA 1
ATOM 794 C C . ARG A 1 102 ? 9.614 -15.291 7.709 1.00 85.31 102 ARG A C 1
ATOM 796 O O . ARG A 1 102 ? 8.934 -14.443 8.280 1.00 85.31 102 ARG A O 1
ATOM 803 N N . ILE A 1 103 ? 10.743 -15.775 8.228 1.00 86.81 103 ILE A N 1
ATOM 804 C CA . ILE A 1 103 ? 11.341 -15.289 9.478 1.00 86.81 103 ILE A CA 1
ATOM 805 C C . ILE A 1 103 ? 11.899 -13.883 9.267 1.00 86.81 103 ILE A C 1
ATOM 807 O O . ILE A 1 103 ? 11.665 -12.996 10.082 1.00 86.81 103 ILE A O 1
ATOM 811 N N . GLU A 1 104 ? 12.582 -13.667 8.149 1.00 86.94 104 GLU A N 1
ATOM 812 C CA . GLU A 1 104 ? 13.107 -12.360 7.773 1.00 86.94 104 GLU A CA 1
ATOM 813 C C . GLU A 1 104 ? 11.988 -11.340 7.556 1.00 86.94 104 GLU A C 1
ATOM 815 O O . GLU A 1 104 ? 12.084 -10.231 8.069 1.00 86.94 104 GLU A O 1
ATOM 820 N N . PHE A 1 105 ? 10.872 -11.726 6.924 1.00 89.81 105 PHE A N 1
ATOM 821 C CA . PHE A 1 105 ? 9.681 -10.873 6.830 1.00 89.81 105 PHE A CA 1
ATOM 822 C C . PHE A 1 105 ? 9.245 -10.351 8.206 1.00 89.81 105 PHE A C 1
ATOM 824 O O . PHE A 1 105 ? 8.985 -9.155 8.352 1.00 89.81 105 PHE A O 1
ATOM 831 N N . LEU A 1 106 ? 9.174 -11.240 9.208 1.00 91.44 106 LEU A N 1
ATOM 832 C CA . LEU A 1 106 ? 8.785 -10.897 10.579 1.00 91.44 106 LEU A CA 1
ATOM 833 C C . LEU A 1 106 ? 9.832 -10.023 11.273 1.00 91.44 106 LEU A C 1
ATOM 835 O O . LEU A 1 106 ? 9.468 -9.050 11.930 1.00 91.44 106 LEU A O 1
ATOM 839 N N . ALA A 1 107 ? 11.118 -10.340 11.110 1.00 90.88 107 ALA A N 1
ATOM 840 C CA . ALA A 1 107 ? 12.211 -9.552 11.672 1.00 90.88 107 ALA A CA 1
ATOM 841 C C . ALA A 1 107 ? 12.222 -8.126 11.100 1.00 90.88 107 ALA A C 1
ATOM 843 O O . ALA A 1 107 ? 12.321 -7.149 11.846 1.00 90.88 107 ALA A O 1
ATOM 844 N N . LEU A 1 108 ? 12.017 -7.997 9.787 1.00 90.38 108 LEU A N 1
ATOM 845 C CA . LEU A 1 108 ? 11.953 -6.715 9.096 1.00 90.38 108 LEU A CA 1
ATOM 846 C C . LEU A 1 108 ? 10.760 -5.863 9.542 1.00 90.38 108 LEU A C 1
ATOM 848 O O . LEU A 1 108 ? 10.857 -4.641 9.469 1.00 90.38 108 LEU A O 1
ATOM 852 N N . GLN A 1 109 ? 9.681 -6.440 10.092 1.00 92.44 109 GLN A N 1
ATOM 853 C CA . GLN A 1 109 ? 8.590 -5.634 10.661 1.00 92.44 109 GLN A CA 1
ATOM 854 C C . GLN A 1 109 ? 9.081 -4.699 11.772 1.00 92.44 109 GLN A C 1
ATOM 856 O O . GLN A 1 109 ? 8.571 -3.591 11.892 1.00 92.44 109 GLN A O 1
ATOM 861 N N . ILE A 1 110 ? 10.089 -5.099 12.558 1.00 91.44 110 ILE A N 1
ATOM 862 C CA . ILE A 1 110 ? 10.673 -4.250 13.611 1.00 91.44 110 ILE A CA 1
ATOM 863 C C . ILE A 1 110 ? 11.369 -3.032 12.991 1.00 91.44 110 ILE A C 1
ATOM 865 O O . ILE A 1 110 ? 11.243 -1.920 13.501 1.00 91.44 110 ILE A O 1
ATOM 869 N N . ILE A 1 111 ? 12.069 -3.239 11.872 1.00 87.69 111 ILE A N 1
ATOM 870 C CA . ILE A 1 111 ? 12.777 -2.180 11.148 1.00 87.69 111 ILE A CA 1
ATOM 871 C C . ILE A 1 111 ? 11.774 -1.242 10.471 1.00 87.69 111 ILE A C 1
ATOM 873 O O . ILE A 1 111 ? 11.855 -0.031 10.658 1.00 87.69 111 ILE A O 1
ATOM 877 N N . PHE A 1 112 ? 10.783 -1.786 9.760 1.00 88.06 112 PHE A N 1
ATOM 878 C CA . PHE A 1 112 ? 9.757 -0.997 9.070 1.00 88.06 112 PHE A CA 1
ATOM 879 C C . PHE A 1 112 ? 8.826 -0.242 10.026 1.00 88.06 112 PHE A C 1
ATOM 881 O O . PHE A 1 112 ? 8.351 0.840 9.688 1.00 88.06 112 PHE A O 1
ATOM 888 N N . LEU A 1 113 ? 8.585 -0.777 11.226 1.00 90.38 113 LEU A N 1
ATOM 889 C CA . LEU A 1 113 ? 7.902 -0.057 12.302 1.00 90.38 113 LEU A CA 1
ATOM 890 C C . LEU A 1 113 ? 8.815 0.952 13.022 1.00 90.38 113 LEU A C 1
ATOM 892 O O . LEU A 1 113 ? 8.334 1.685 13.886 1.00 90.38 113 LEU A O 1
ATOM 896 N N . GLY A 1 114 ? 10.109 0.989 12.707 1.00 87.38 114 GLY A N 1
ATOM 897 C CA . GLY A 1 114 ? 11.116 1.791 13.390 1.00 87.38 114 GLY A CA 1
ATOM 898 C C . GLY A 1 114 ? 11.415 1.271 14.796 1.00 87.38 114 GLY A C 1
ATOM 899 O O . GLY A 1 114 ? 10.539 1.230 15.656 1.00 87.38 114 GLY A O 1
ATOM 900 N N . ILE A 1 115 ? 12.679 0.951 15.082 1.00 86.44 115 ILE A N 1
ATOM 901 C CA . ILE A 1 115 ? 13.104 0.369 16.371 1.00 86.44 115 ILE A CA 1
ATOM 902 C C . ILE A 1 115 ? 12.571 1.154 17.596 1.00 86.44 115 ILE A C 1
ATOM 904 O O . ILE A 1 115 ? 12.030 0.519 18.504 1.00 86.44 115 ILE A O 1
ATOM 908 N N . PRO A 1 116 ? 12.617 2.504 17.648 1.00 85.50 116 PRO A N 1
ATOM 909 C CA . PRO A 1 116 ? 12.089 3.251 18.796 1.00 85.50 116 PRO A CA 1
ATOM 910 C C . PRO A 1 116 ? 10.560 3.347 18.834 1.00 85.50 116 PRO A C 1
ATOM 912 O O . PRO A 1 116 ? 9.978 3.506 19.906 1.00 85.50 116 PRO A O 1
ATOM 915 N N . ALA A 1 117 ? 9.900 3.280 17.676 1.00 89.44 117 ALA A N 1
ATOM 916 C CA . ALA A 1 117 ? 8.445 3.349 17.568 1.00 89.44 117 ALA A CA 1
ATOM 917 C C . ALA A 1 117 ? 7.789 1.960 17.677 1.00 89.44 117 ALA A C 1
ATOM 919 O O . ALA A 1 117 ? 6.590 1.858 17.948 1.00 89.44 117 ALA A O 1
ATOM 920 N N . PHE A 1 118 ? 8.569 0.884 17.557 1.00 93.00 118 PHE A N 1
ATOM 921 C CA . PHE A 1 118 ? 8.108 -0.492 17.676 1.00 93.00 118 PHE A CA 1
ATOM 922 C C . PHE A 1 118 ? 7.399 -0.775 19.015 1.00 93.00 118 PHE A C 1
ATOM 924 O O . PHE A 1 118 ? 6.284 -1.301 18.978 1.00 93.00 118 PHE A O 1
ATOM 931 N N . PRO A 1 119 ? 7.909 -0.356 20.195 1.00 93.81 119 PRO A N 1
ATOM 932 C CA . PRO A 1 119 ? 7.171 -0.497 21.453 1.00 93.81 119 PRO A CA 1
ATOM 933 C C . PRO A 1 119 ? 5.807 0.208 21.449 1.00 93.81 119 PRO A C 1
ATOM 935 O O . PRO A 1 119 ? 4.853 -0.300 22.040 1.00 93.81 119 PRO A O 1
ATOM 938 N N . ILE A 1 120 ? 5.686 1.348 20.759 1.00 94.81 120 ILE A N 1
ATOM 939 C CA . ILE A 1 120 ? 4.417 2.079 20.616 1.00 94.81 120 ILE A CA 1
ATOM 940 C C . ILE A 1 120 ? 3.450 1.263 19.756 1.00 94.81 120 ILE A C 1
ATOM 942 O O . ILE A 1 120 ? 2.292 1.094 20.133 1.00 94.81 120 ILE A O 1
ATOM 946 N N . ALA A 1 121 ? 3.922 0.700 18.642 1.00 96.75 121 ALA A N 1
ATOM 947 C CA . ALA A 1 121 ? 3.115 -0.168 17.790 1.00 96.75 121 ALA A CA 1
ATOM 948 C C . ALA A 1 121 ? 2.643 -1.433 18.531 1.00 96.75 121 ALA A C 1
ATOM 950 O O . ALA A 1 121 ? 1.466 -1.791 18.447 1.00 96.75 121 ALA A O 1
ATOM 951 N N . VAL A 1 122 ? 3.519 -2.068 19.319 1.00 97.19 122 VAL A N 1
ATOM 952 C CA . VAL A 1 122 ? 3.177 -3.227 20.165 1.00 97.19 122 VAL A CA 1
ATOM 953 C C . VAL A 1 122 ? 2.142 -2.847 21.224 1.00 97.19 122 VAL A C 1
ATOM 955 O O . VAL A 1 122 ? 1.132 -3.538 21.368 1.00 97.19 122 VAL A O 1
ATOM 958 N N . ALA A 1 123 ? 2.338 -1.729 21.931 1.00 97.50 123 ALA A N 1
ATOM 959 C CA . ALA A 1 123 ? 1.356 -1.214 22.884 1.00 97.50 123 ALA A CA 1
ATOM 960 C C . ALA A 1 123 ? 0.003 -0.947 22.205 1.00 97.50 123 ALA A C 1
ATOM 962 O O . ALA A 1 123 ? -1.045 -1.276 22.763 1.00 97.50 123 ALA A O 1
ATOM 963 N N . GLY A 1 124 ? 0.030 -0.421 20.979 1.00 97.94 124 GLY A N 1
ATOM 964 C CA . GLY A 1 124 ? -1.147 -0.207 20.151 1.00 97.94 124 GLY A CA 1
ATOM 965 C C . GLY A 1 124 ? -1.871 -1.496 19.798 1.00 97.94 124 GLY A C 1
ATOM 966 O O . GLY A 1 124 ? -3.081 -1.573 20.001 1.00 97.94 124 GLY A O 1
ATOM 967 N N . LEU A 1 125 ? -1.154 -2.525 19.344 1.00 98.06 125 LEU A N 1
ATOM 968 C CA . LEU A 1 125 ? -1.735 -3.833 19.035 1.00 98.06 125 LEU A CA 1
ATOM 969 C C . LEU A 1 125 ? -2.363 -4.479 20.276 1.00 98.06 125 LEU A C 1
ATOM 971 O O . LEU A 1 125 ? -3.502 -4.945 20.230 1.00 98.06 125 LEU A O 1
ATOM 975 N N . ILE A 1 126 ? -1.656 -4.447 21.409 1.00 98.19 126 ILE A N 1
ATOM 976 C CA . ILE A 1 126 ? -2.170 -4.938 22.694 1.00 98.19 126 ILE A CA 1
ATOM 977 C C . ILE A 1 126 ? -3.439 -4.172 23.089 1.00 98.19 126 ILE A C 1
ATOM 979 O O . ILE A 1 126 ? -4.411 -4.777 23.546 1.00 98.19 126 ILE A O 1
ATOM 983 N N . HIS A 1 127 ? -3.457 -2.850 22.907 1.00 97.94 127 HIS A N 1
ATOM 984 C CA . HIS A 1 127 ? -4.617 -2.022 23.218 1.00 97.94 127 HIS A CA 1
ATOM 985 C C . HIS A 1 127 ? -5.825 -2.337 22.336 1.00 97.94 127 HIS A C 1
ATOM 987 O O . HIS A 1 127 ? -6.928 -2.440 22.870 1.00 97.94 127 HIS A O 1
ATOM 993 N N . LEU A 1 128 ? -5.627 -2.578 21.034 1.00 97.38 128 LEU A N 1
ATOM 994 C CA . LEU A 1 128 ? -6.707 -2.978 20.124 1.00 97.38 128 LEU A CA 1
ATOM 995 C C . LEU A 1 128 ? -7.429 -4.231 20.636 1.00 97.38 128 LEU A C 1
ATOM 997 O O . LEU A 1 128 ? -8.656 -4.251 20.679 1.00 97.38 128 LEU A O 1
ATOM 1001 N N . PHE A 1 129 ? -6.684 -5.241 21.097 1.00 97.88 129 PHE A N 1
ATOM 1002 C CA . PHE A 1 129 ? -7.267 -6.484 21.610 1.00 97.88 129 PHE A CA 1
ATOM 1003 C C . PHE A 1 129 ? -7.827 -6.385 23.032 1.00 97.88 129 PHE A C 1
ATOM 1005 O O . PHE A 1 129 ? -8.803 -7.064 23.350 1.00 97.88 129 PHE A O 1
ATOM 1012 N N . ARG A 1 130 ? -7.235 -5.550 23.894 1.00 96.38 130 ARG A N 1
ATOM 1013 C CA . ARG A 1 130 ? -7.703 -5.351 25.279 1.00 96.38 130 ARG A CA 1
ATOM 1014 C C . ARG A 1 130 ? -8.859 -4.361 25.400 1.00 96.38 130 ARG A C 1
ATOM 1016 O O . ARG A 1 130 ? -9.484 -4.295 26.459 1.00 96.38 130 ARG A O 1
ATOM 1023 N N . SER A 1 131 ? -9.128 -3.575 24.362 1.00 94.12 131 SER A N 1
ATOM 1024 C CA . SER A 1 131 ? -10.220 -2.610 24.373 1.00 94.12 131 SER A CA 1
ATOM 1025 C C . SER A 1 131 ? -11.576 -3.302 24.528 1.00 94.12 131 SER A C 1
ATOM 1027 O O . SER A 1 131 ? -11.839 -4.355 23.944 1.00 94.12 131 SER A O 1
ATOM 1029 N N . ARG A 1 132 ? -12.465 -2.678 25.310 1.00 91.62 132 ARG A N 1
ATOM 1030 C CA . ARG A 1 132 ? -13.879 -3.079 25.387 1.00 91.62 132 ARG A CA 1
ATOM 1031 C C . ARG A 1 132 ? -14.660 -2.648 24.143 1.00 91.62 132 ARG A C 1
ATOM 1033 O O . ARG A 1 132 ? -15.722 -3.205 23.884 1.00 91.62 132 ARG A O 1
ATOM 1040 N N . ASP A 1 133 ? -14.128 -1.695 23.374 1.00 91.88 133 ASP A N 1
ATOM 1041 C CA . ASP A 1 133 ? -14.692 -1.281 22.093 1.00 91.88 133 ASP A CA 1
ATOM 1042 C C . ASP A 1 133 ? -14.446 -2.373 21.044 1.00 91.88 133 ASP A C 1
ATOM 1044 O O . ASP A 1 133 ? -13.312 -2.740 20.718 1.00 91.88 133 ASP A O 1
ATOM 1048 N N . GLU A 1 134 ? -15.532 -2.918 20.507 1.00 88.88 134 GLU A N 1
ATOM 1049 C CA . GLU A 1 134 ? -15.472 -3.942 19.478 1.00 88.88 134 GLU A CA 1
ATOM 1050 C C . GLU A 1 134 ? -14.851 -3.440 18.170 1.00 88.88 134 GLU A C 1
ATOM 1052 O O . GLU A 1 134 ? -14.152 -4.208 17.509 1.00 88.88 134 GLU A O 1
ATOM 1057 N N . ALA A 1 135 ? -15.022 -2.158 17.833 1.00 90.88 135 ALA A N 1
ATOM 1058 C CA . ALA A 1 135 ? -14.401 -1.567 16.652 1.00 90.88 135 ALA A CA 1
ATOM 1059 C C . ALA A 1 135 ? -12.870 -1.650 16.731 1.00 90.88 135 ALA A C 1
ATOM 1061 O O . ALA A 1 135 ? -12.205 -1.967 15.747 1.00 90.88 135 ALA A O 1
ATOM 1062 N N . MET A 1 136 ? -12.304 -1.443 17.923 1.00 94.00 136 MET A N 1
ATOM 1063 C CA . MET A 1 136 ? -10.860 -1.555 18.139 1.00 94.00 136 MET A CA 1
ATOM 1064 C C . MET A 1 136 ? -10.379 -3.004 18.012 1.00 94.00 136 MET A C 1
ATOM 1066 O O . MET A 1 136 ? -9.372 -3.259 17.352 1.00 94.00 136 MET A O 1
ATOM 1070 N N . ARG A 1 137 ? -11.126 -3.970 18.559 1.00 95.56 137 ARG A N 1
ATOM 1071 C CA . ARG A 1 137 ? -10.789 -5.398 18.414 1.00 95.56 137 ARG A CA 1
ATOM 1072 C C . ARG A 1 137 ? -10.857 -5.859 16.960 1.00 95.56 137 ARG A C 1
ATOM 1074 O O . ARG A 1 137 ? -9.992 -6.620 16.530 1.00 95.56 137 ARG A O 1
ATOM 1081 N N . LEU A 1 138 ? -11.835 -5.366 16.195 1.00 96.38 138 LEU A N 1
ATOM 1082 C CA . LEU A 1 138 ? -11.937 -5.623 14.758 1.00 96.38 138 LEU A CA 1
ATOM 1083 C C . LEU A 1 138 ? -10.689 -5.134 14.014 1.00 96.38 138 LEU A C 1
ATOM 1085 O O . LEU A 1 138 ? -10.153 -5.865 13.189 1.00 96.38 138 LEU A O 1
ATOM 1089 N N . LEU A 1 139 ? -10.188 -3.935 14.330 1.00 96.06 139 LEU A N 1
ATOM 1090 C CA . LEU A 1 139 ? -8.950 -3.416 13.740 1.00 96.06 139 LEU A CA 1
ATOM 1091 C C . LEU A 1 139 ? -7.713 -4.252 14.107 1.00 96.06 139 LEU A C 1
ATOM 1093 O O . LEU A 1 139 ? -6.843 -4.451 13.260 1.00 96.06 139 LEU A O 1
ATOM 1097 N N . GLY A 1 140 ? -7.646 -4.767 15.339 1.00 97.19 140 GLY A N 1
ATOM 1098 C CA . GLY A 1 140 ? -6.590 -5.695 15.756 1.00 97.19 140 GLY A CA 1
ATOM 1099 C C . GLY A 1 140 ? -6.602 -6.977 14.923 1.00 97.19 140 GLY A C 1
ATOM 1100 O O . GLY A 1 140 ? -5.578 -7.367 14.360 1.00 97.19 140 GLY A O 1
ATOM 1101 N N . TRP A 1 141 ? -7.778 -7.594 14.769 1.00 97.88 141 TRP A N 1
ATOM 1102 C CA . TRP A 1 141 ? -7.933 -8.780 13.927 1.00 97.88 141 TRP A CA 1
ATOM 1103 C C . TRP A 1 141 ? -7.705 -8.500 12.444 1.00 97.88 141 TRP A C 1
ATOM 1105 O O . TRP A 1 141 ? -7.141 -9.354 11.766 1.00 97.88 141 TRP A O 1
ATOM 1115 N N . LEU A 1 142 ? -8.073 -7.320 11.941 1.00 97.25 142 LEU A N 1
ATOM 1116 C CA . LEU A 1 142 ? -7.791 -6.900 10.568 1.00 97.25 142 LEU A CA 1
ATOM 1117 C C . LEU A 1 142 ? -6.281 -6.858 10.308 1.00 97.25 142 LEU A C 1
ATOM 1119 O O . LEU A 1 142 ? -5.818 -7.438 9.329 1.00 97.25 142 LEU A O 1
ATOM 1123 N N . TYR A 1 143 ? -5.513 -6.233 11.207 1.00 97.00 143 TYR A N 1
ATOM 1124 C CA . TYR A 1 143 ? -4.052 -6.199 11.115 1.00 97.00 143 TYR A CA 1
ATOM 1125 C C . TYR A 1 143 ? -3.452 -7.610 11.105 1.00 97.00 143 TYR A C 1
ATOM 1127 O O . TYR A 1 143 ? -2.715 -7.960 10.183 1.00 97.00 143 TYR A O 1
ATOM 1135 N N . VAL A 1 144 ? -3.805 -8.439 12.096 1.00 97.62 144 VAL A N 1
ATOM 1136 C CA . VAL A 1 144 ? -3.270 -9.805 12.224 1.00 97.62 144 VAL A CA 1
ATOM 1137 C C . VAL A 1 144 ? -3.647 -10.663 11.018 1.00 97.62 144 VAL A C 1
ATOM 1139 O O . VAL A 1 144 ? -2.800 -11.376 10.488 1.00 97.62 144 VAL A O 1
ATOM 1142 N N . SER A 1 145 ? -4.886 -10.559 10.540 1.00 98.06 145 SER A N 1
ATOM 1143 C CA . SER A 1 145 ? -5.359 -11.327 9.385 1.00 98.06 145 SER A CA 1
ATOM 1144 C C . SER A 1 145 ? -4.596 -10.947 8.119 1.00 98.06 145 SER A C 1
ATOM 1146 O O . SER A 1 145 ? -4.155 -11.832 7.393 1.00 98.06 145 SER A O 1
ATOM 1148 N N . ILE A 1 146 ? -4.359 -9.652 7.877 1.00 96.50 146 ILE A N 1
ATOM 1149 C CA . ILE A 1 146 ? -3.555 -9.214 6.728 1.00 96.50 146 ILE A CA 1
ATOM 1150 C C . ILE A 1 146 ? -2.094 -9.662 6.875 1.00 96.50 146 ILE A C 1
ATOM 1152 O O . ILE A 1 146 ? -1.509 -10.092 5.884 1.00 96.50 146 ILE A O 1
ATOM 1156 N N . MET A 1 147 ? -1.513 -9.639 8.082 1.00 95.88 147 MET A N 1
ATOM 1157 C CA . MET A 1 147 ? -0.149 -10.149 8.302 1.00 95.88 147 MET A CA 1
ATOM 1158 C C . MET A 1 147 ? -0.043 -11.638 7.976 1.00 95.88 147 MET A C 1
ATOM 1160 O O . MET A 1 147 ? 0.875 -12.052 7.272 1.00 95.88 147 MET A O 1
ATOM 1164 N N . VAL A 1 148 ? -0.999 -12.441 8.449 1.00 95.81 148 VAL A N 1
ATOM 1165 C CA . VAL A 1 148 ? -1.045 -13.884 8.176 1.00 95.81 148 VAL A CA 1
ATOM 1166 C C . VAL A 1 148 ? -1.222 -14.151 6.683 1.00 95.81 148 VAL A C 1
ATOM 1168 O O . VAL A 1 148 ? -0.516 -14.990 6.129 1.00 95.81 148 VAL A O 1
ATOM 1171 N N . LEU A 1 149 ? -2.114 -13.416 6.012 1.00 94.88 149 LEU A N 1
ATOM 1172 C CA . LEU A 1 149 ? -2.311 -13.540 4.568 1.00 94.88 149 LEU A CA 1
ATOM 1173 C C . LEU A 1 149 ? -1.041 -13.170 3.790 1.00 94.88 149 LEU A C 1
ATOM 1175 O O . LEU A 1 149 ? -0.664 -13.901 2.881 1.00 94.88 149 LEU A O 1
ATOM 1179 N N . LEU A 1 150 ? -0.350 -12.090 4.168 1.00 92.12 150 LEU A N 1
ATOM 1180 C CA . LEU A 1 150 ? 0.914 -11.680 3.548 1.00 92.12 150 LEU A CA 1
ATOM 1181 C C . LEU A 1 150 ? 2.013 -12.731 3.725 1.00 92.12 150 LEU A C 1
ATOM 1183 O O . LEU A 1 150 ? 2.695 -13.062 2.759 1.00 92.12 150 LEU A O 1
ATOM 1187 N N . LEU A 1 151 ? 2.141 -13.305 4.922 1.00 90.19 151 LEU A N 1
ATOM 1188 C CA . LEU A 1 151 ? 3.061 -14.415 5.182 1.00 90.19 151 LEU A CA 1
ATOM 1189 C C . LEU A 1 151 ? 2.729 -15.655 4.345 1.00 90.19 151 LEU A C 1
ATOM 1191 O O . LEU A 1 151 ? 3.638 -16.340 3.875 1.00 90.19 151 LEU A O 1
ATOM 1195 N N . ALA A 1 152 ? 1.439 -15.947 4.157 1.00 89.50 152 ALA A N 1
ATOM 1196 C CA . ALA A 1 152 ? 0.984 -17.097 3.384 1.00 89.50 152 ALA A CA 1
ATOM 1197 C C . ALA A 1 152 ? 1.289 -16.951 1.886 1.00 89.50 152 ALA A C 1
ATOM 1199 O O . ALA A 1 152 ? 1.701 -17.923 1.257 1.00 89.50 152 ALA A O 1
ATOM 1200 N N . VAL A 1 153 ? 1.127 -15.746 1.327 1.00 85.81 153 VAL A N 1
ATOM 1201 C CA . VAL A 1 153 ? 1.366 -15.481 -0.105 1.00 85.81 153 VAL A CA 1
ATOM 1202 C C . VAL A 1 153 ? 2.808 -15.077 -0.434 1.00 85.81 153 VAL A C 1
ATOM 1204 O O . VAL A 1 153 ? 3.127 -14.901 -1.606 1.00 85.81 153 VAL A O 1
ATOM 1207 N N . GLY A 1 154 ? 3.678 -14.925 0.572 1.00 83.94 154 GLY A N 1
ATOM 1208 C CA . GLY A 1 154 ? 5.061 -14.474 0.379 1.00 83.94 154 GLY A CA 1
ATOM 1209 C C . GLY A 1 154 ? 5.166 -12.993 -0.002 1.00 83.94 154 GLY A C 1
ATOM 1210 O O . GLY A 1 154 ? 5.948 -12.629 -0.875 1.00 83.94 154 GLY A O 1
ATOM 1211 N N . GLY A 1 155 ? 4.339 -12.138 0.605 1.00 84.12 155 GLY A N 1
ATOM 1212 C CA . GLY A 1 155 ? 4.335 -10.698 0.343 1.00 84.12 155 GLY A CA 1
ATOM 1213 C C . GLY A 1 155 ? 5.614 -9.999 0.812 1.00 84.12 155 GLY A C 1
ATOM 1214 O O . GLY A 1 155 ? 6.280 -10.451 1.744 1.00 84.12 155 GLY A O 1
ATOM 1215 N N . LYS A 1 156 ? 5.941 -8.854 0.199 1.00 84.31 156 LYS A N 1
ATOM 1216 C CA . LYS A 1 156 ? 7.122 -8.080 0.596 1.00 84.31 156 LYS A CA 1
ATOM 1217 C C . LYS A 1 156 ? 6.950 -7.477 2.002 1.00 84.31 156 LYS A C 1
ATOM 1219 O O . LYS A 1 156 ? 5.844 -7.042 2.341 1.00 84.31 156 LYS A O 1
ATOM 1224 N N . PRO A 1 157 ? 8.029 -7.366 2.799 1.00 87.50 157 PRO A N 1
ATOM 1225 C CA . PRO A 1 157 ? 7.972 -6.888 4.186 1.00 87.50 157 PRO A CA 1
ATOM 1226 C C . PRO A 1 157 ? 7.390 -5.482 4.385 1.00 87.50 157 PRO A C 1
ATOM 1228 O O . PRO A 1 157 ? 6.915 -5.178 5.475 1.00 87.50 157 PRO A O 1
ATOM 1231 N N . TYR A 1 158 ? 7.384 -4.638 3.349 1.00 86.56 158 TYR A N 1
ATOM 1232 C CA . TYR A 1 158 ? 6.812 -3.288 3.394 1.00 86.56 158 TYR A CA 1
ATOM 1233 C C . TYR A 1 158 ? 5.322 -3.214 3.016 1.00 86.56 158 TYR A C 1
ATOM 1235 O O . TYR A 1 158 ? 4.688 -2.183 3.230 1.00 86.56 158 TYR A O 1
ATOM 1243 N N . TYR A 1 159 ? 4.718 -4.279 2.472 1.00 89.94 159 TYR A N 1
ATOM 1244 C CA . TYR A 1 159 ? 3.282 -4.297 2.134 1.00 89.94 159 TYR A CA 1
ATOM 1245 C C . TYR A 1 159 ? 2.340 -3.976 3.316 1.00 89.94 159 TYR A C 1
ATOM 1247 O O . TYR A 1 159 ? 1.322 -3.317 3.091 1.00 89.94 159 TYR A O 1
ATOM 1255 N N . PRO A 1 160 ? 2.653 -4.365 4.567 1.00 92.31 160 PRO A N 1
ATOM 1256 C CA . PRO A 1 160 ? 1.916 -3.956 5.762 1.00 92.31 160 PRO A CA 1
ATOM 1257 C C . PRO A 1 160 ? 1.886 -2.454 6.066 1.00 92.31 160 PRO A C 1
ATOM 1259 O O . PRO A 1 160 ? 1.054 -2.041 6.874 1.00 92.31 160 PRO A O 1
ATOM 1262 N N . ALA A 1 161 ? 2.770 -1.641 5.472 1.00 90.88 161 ALA A N 1
ATOM 1263 C CA . ALA A 1 161 ? 3.052 -0.279 5.933 1.00 90.88 161 ALA A CA 1
ATOM 1264 C C . ALA A 1 161 ? 1.817 0.614 6.173 1.00 90.88 161 ALA A C 1
ATOM 1266 O O . ALA A 1 161 ? 1.753 1.268 7.219 1.00 90.88 161 ALA A O 1
ATOM 1267 N N . PRO A 1 162 ? 0.777 0.614 5.311 1.00 89.56 162 PRO A N 1
ATOM 1268 C CA . PRO A 1 162 ? -0.427 1.409 5.559 1.00 89.56 162 PRO A CA 1
ATOM 1269 C C . PRO A 1 162 ? -1.162 1.054 6.863 1.00 89.56 162 PRO A C 1
ATOM 1271 O O . PRO A 1 162 ? -1.871 1.891 7.423 1.00 89.56 162 PRO A O 1
ATOM 1274 N N . LEU A 1 163 ? -1.018 -0.179 7.358 1.00 91.62 163 LEU A N 1
ATOM 1275 C CA . LEU A 1 163 ? -1.667 -0.644 8.584 1.00 91.62 163 LEU A CA 1
ATOM 1276 C C . LEU A 1 163 ? -0.933 -0.195 9.851 1.00 91.62 163 LEU A C 1
ATOM 1278 O O . LEU A 1 163 ? -1.549 -0.159 10.916 1.00 91.62 163 LEU A O 1
ATOM 1282 N N . TYR A 1 164 ? 0.341 0.195 9.759 1.00 93.88 164 TYR A N 1
ATOM 1283 C CA . TYR A 1 164 ? 1.103 0.675 10.915 1.00 93.88 164 TYR A CA 1
ATOM 1284 C C . TYR A 1 164 ? 0.480 1.926 11.531 1.00 93.88 164 TYR A C 1
ATOM 1286 O O . TYR A 1 164 ? 0.511 2.092 12.747 1.00 93.88 164 TYR A O 1
ATOM 1294 N N . LEU A 1 165 ? -0.189 2.754 10.720 1.00 92.44 165 LEU A N 1
ATOM 1295 C CA . LEU A 1 165 ? -0.949 3.913 11.194 1.00 92.44 165 LEU A CA 1
ATOM 1296 C C . LEU A 1 165 ? -1.998 3.532 12.247 1.00 92.44 165 LEU A C 1
ATOM 1298 O O . LEU A 1 165 ? -2.211 4.279 13.199 1.00 92.44 165 LEU A O 1
ATOM 1302 N N . ILE A 1 166 ? -2.621 2.356 12.117 1.00 93.88 166 ILE A N 1
ATOM 1303 C CA . ILE A 1 166 ? -3.593 1.844 13.090 1.00 93.88 166 ILE A CA 1
ATOM 1304 C C . ILE A 1 166 ? -2.895 1.541 14.419 1.00 93.88 166 ILE A C 1
ATOM 1306 O O . ILE A 1 166 ? -3.391 1.911 15.485 1.00 93.88 166 ILE A O 1
ATOM 1310 N N . LEU A 1 167 ? -1.734 0.884 14.352 1.00 96.62 167 LEU A N 1
ATOM 1311 C CA . LEU A 1 167 ? -0.955 0.521 15.531 1.00 96.62 167 LEU A CA 1
ATOM 1312 C C . LEU A 1 167 ? -0.419 1.759 16.241 1.00 96.62 167 LEU A C 1
ATOM 1314 O O . LEU A 1 167 ? -0.580 1.870 17.452 1.00 96.62 167 LEU A O 1
ATOM 1318 N N . TYR A 1 168 ? 0.153 2.714 15.509 1.00 95.25 168 TYR A N 1
ATOM 1319 C CA . TYR A 1 168 ? 0.661 3.948 16.101 1.00 95.25 168 TYR A CA 1
ATOM 1320 C C . TYR A 1 168 ? -0.449 4.814 16.681 1.00 95.25 168 TYR A C 1
ATOM 1322 O O . TYR A 1 168 ? -0.290 5.310 17.792 1.00 95.25 168 TYR A O 1
ATOM 1330 N N . ALA A 1 169 ? -1.587 4.958 15.994 1.00 93.81 169 ALA A N 1
ATOM 1331 C CA . ALA A 1 169 ? -2.722 5.708 16.528 1.00 93.81 169 ALA A CA 1
ATOM 1332 C C . ALA A 1 169 ? -3.237 5.080 17.834 1.00 93.81 169 ALA A C 1
ATOM 1334 O O . ALA A 1 169 ? -3.426 5.779 18.828 1.00 93.81 169 ALA A O 1
ATOM 1335 N N . SER A 1 170 ? -3.398 3.753 17.860 1.00 96.00 170 SER A N 1
ATOM 1336 C CA . SER A 1 170 ? -3.800 3.011 19.061 1.00 96.00 170 SER A CA 1
ATOM 1337 C C . SER A 1 170 ? -2.747 3.100 20.178 1.00 96.00 170 SER A C 1
ATOM 1339 O O . SER A 1 170 ? -3.073 3.323 21.343 1.00 96.00 170 SER A O 1
ATOM 1341 N N . GLY A 1 171 ? -1.465 2.978 19.836 1.00 96.25 171 GLY A N 1
ATOM 1342 C CA . GLY A 1 171 ? -0.351 3.028 20.782 1.00 96.25 171 GLY A CA 1
ATOM 1343 C C . GLY A 1 171 ? -0.150 4.409 21.391 1.00 96.25 171 GLY A C 1
ATOM 1344 O O . GLY A 1 171 ? 0.104 4.526 22.589 1.00 96.25 171 GLY A O 1
ATOM 1345 N N . ALA A 1 172 ? -0.350 5.466 20.603 1.00 93.94 172 ALA A N 1
ATOM 1346 C CA . ALA A 1 172 ? -0.297 6.841 21.078 1.00 93.94 172 ALA A CA 1
ATOM 1347 C C . ALA A 1 172 ? -1.351 7.110 22.162 1.00 93.94 172 ALA A C 1
ATOM 1349 O O . ALA A 1 172 ? -1.048 7.816 23.124 1.00 93.94 172 ALA A O 1
ATOM 1350 N N . ILE A 1 173 ? -2.546 6.506 22.072 1.00 94.56 173 ILE A N 1
ATOM 1351 C CA . ILE A 1 173 ? -3.573 6.586 23.128 1.00 94.56 173 ILE A CA 1
ATOM 1352 C C . ILE A 1 173 ? -3.030 6.002 24.440 1.00 94.56 173 ILE A C 1
ATOM 1354 O O . ILE A 1 173 ? -3.127 6.648 25.485 1.00 94.56 173 ILE A O 1
ATOM 1358 N N . VAL A 1 174 ? -2.405 4.819 24.386 1.00 95.56 174 VAL A N 1
ATOM 1359 C CA . VAL A 1 174 ? -1.825 4.147 25.563 1.00 95.56 174 VAL A CA 1
ATOM 1360 C C . VAL A 1 174 ? -0.717 4.982 26.194 1.00 95.56 174 VAL A C 1
ATOM 1362 O O . VAL A 1 174 ? -0.756 5.255 27.394 1.00 95.56 174 VAL A O 1
ATOM 1365 N N . VAL A 1 175 ? 0.257 5.406 25.386 1.00 93.38 175 VAL A N 1
ATOM 1366 C CA . VAL A 1 175 ? 1.412 6.182 25.855 1.00 93.38 175 VAL A CA 1
ATOM 1367 C C . VAL A 1 175 ? 0.948 7.505 26.462 1.00 93.38 175 VAL A C 1
ATOM 1369 O O . VAL A 1 175 ? 1.353 7.861 27.567 1.00 93.38 175 VAL A O 1
ATOM 1372 N N . THR A 1 176 ? 0.038 8.211 25.789 1.00 92.50 176 THR A N 1
ATOM 1373 C CA . THR A 1 176 ? -0.475 9.504 26.261 1.00 92.50 17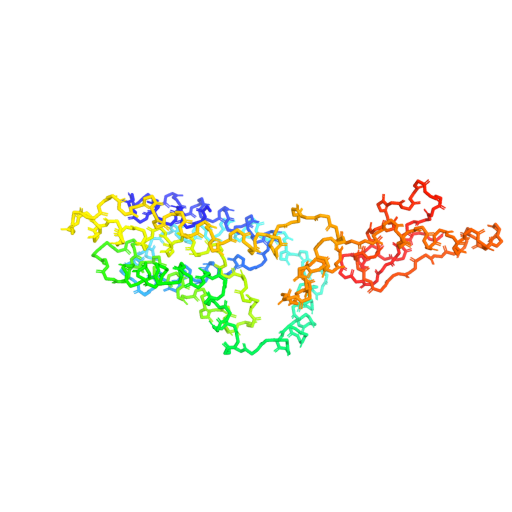6 THR A CA 1
ATOM 1374 C C . THR A 1 176 ? -1.243 9.361 27.574 1.00 92.50 176 THR A C 1
ATOM 1376 O O . THR A 1 176 ? -1.038 10.167 28.484 1.00 92.50 176 THR A O 1
ATOM 1379 N N . ALA A 1 177 ? -2.074 8.321 27.713 1.00 92.62 177 ALA A N 1
ATOM 1380 C CA . ALA A 1 177 ? -2.794 8.041 28.953 1.00 92.62 177 ALA A CA 1
ATOM 1381 C C . ALA A 1 177 ? -1.833 7.746 30.117 1.00 92.62 177 ALA A C 1
ATOM 1383 O O . ALA A 1 177 ? -2.014 8.278 31.212 1.00 92.62 177 ALA A O 1
ATOM 1384 N N . GLN A 1 178 ? -0.776 6.961 29.885 1.00 92.19 178 GLN A N 1
ATOM 1385 C CA . GLN A 1 178 ? 0.233 6.658 30.906 1.00 92.19 178 GLN A CA 1
ATOM 1386 C C . GLN A 1 178 ? 1.035 7.894 31.330 1.00 92.19 178 GLN A C 1
ATOM 1388 O O . GLN A 1 178 ? 1.253 8.105 32.525 1.00 92.19 178 GLN A O 1
ATOM 1393 N N . LEU A 1 179 ? 1.442 8.737 30.375 1.00 91.75 179 LEU A N 1
ATOM 1394 C CA . LEU A 1 179 ? 2.130 9.997 30.673 1.00 91.75 179 LEU A CA 1
ATOM 1395 C C . LEU A 1 179 ? 1.247 10.935 31.497 1.00 91.75 179 LEU A C 1
ATOM 1397 O O . LEU A 1 179 ? 1.730 11.555 32.442 1.00 91.75 179 LEU A O 1
ATOM 1401 N N . GLN A 1 180 ? -0.047 11.004 31.178 1.00 92.19 180 GLN A N 1
ATOM 1402 C CA . GLN A 1 180 ? -0.997 11.812 31.934 1.00 92.19 180 GLN A CA 1
ATOM 1403 C C . GLN A 1 180 ? -1.201 11.276 33.355 1.00 92.19 180 GLN A C 1
ATOM 1405 O O . GLN A 1 180 ? -1.154 12.059 34.299 1.00 92.19 180 GLN A O 1
ATOM 1410 N N . GLN A 1 181 ? -1.362 9.959 33.522 1.00 92.94 181 GLN A N 1
ATOM 1411 C CA . GLN A 1 181 ? -1.517 9.324 34.838 1.00 92.94 181 GLN A CA 1
ATOM 1412 C C . GLN A 1 181 ? -0.301 9.535 35.747 1.00 92.94 181 GLN A C 1
ATOM 1414 O O . GLN A 1 181 ? -0.462 9.700 36.952 1.00 92.94 181 GLN A O 1
ATOM 1419 N N . ARG A 1 182 ? 0.913 9.561 35.182 1.00 92.25 182 ARG A N 1
ATOM 1420 C CA . ARG A 1 182 ? 2.156 9.818 35.930 1.00 92.25 182 ARG A CA 1
ATOM 1421 C C . ARG A 1 182 ? 2.504 11.302 36.080 1.00 92.25 182 ARG A C 1
ATOM 1423 O O . ARG A 1 182 ? 3.562 11.612 36.612 1.00 92.25 182 ARG A O 1
ATOM 1430 N N . ALA A 1 183 ? 1.656 12.211 35.592 1.00 88.50 183 ALA A N 1
ATOM 1431 C CA . ALA A 1 183 ? 1.937 13.647 35.507 1.00 88.50 183 ALA A CA 1
ATOM 1432 C C . ALA A 1 183 ? 3.231 13.991 34.729 1.00 88.50 183 ALA A C 1
ATOM 1434 O O . ALA A 1 183 ? 3.821 15.053 34.904 1.00 88.50 183 ALA A O 1
ATOM 1435 N N . TRP A 1 184 ? 3.655 13.123 33.806 1.00 92.94 184 TRP A N 1
ATOM 1436 C CA . TRP A 1 184 ? 4.853 13.276 32.969 1.00 92.94 184 TRP A CA 1
ATOM 1437 C C . TRP A 1 184 ? 4.557 13.955 31.627 1.00 92.94 184 TRP A C 1
ATOM 1439 O O . TRP A 1 184 ? 5.234 13.725 30.626 1.00 92.94 184 TRP A O 1
ATOM 1449 N N . ASN A 1 185 ? 3.532 14.807 31.568 1.00 86.31 185 ASN A N 1
ATOM 1450 C CA . ASN A 1 185 ? 3.123 15.456 30.318 1.00 86.31 185 ASN A CA 1
ATOM 1451 C C . ASN A 1 185 ? 4.224 16.346 29.716 1.00 86.31 185 ASN A C 1
ATOM 1453 O O . ASN A 1 185 ? 4.278 16.489 28.496 1.00 86.31 185 ASN A O 1
ATOM 1457 N N . GLY A 1 186 ? 5.138 16.864 30.545 1.00 88.56 186 GLY A N 1
ATOM 1458 C CA . GLY A 1 186 ? 6.321 17.599 30.090 1.00 88.56 186 GLY A CA 1
ATOM 1459 C C . GLY A 1 186 ? 7.305 16.767 29.256 1.00 88.56 186 GLY A C 1
ATOM 1460 O O . GLY A 1 186 ? 8.098 17.344 28.525 1.00 88.56 186 GLY A O 1
ATOM 1461 N N . LEU A 1 187 ? 7.233 15.427 29.295 1.00 89.25 187 LEU A N 1
ATOM 1462 C CA . LEU A 1 187 ? 8.089 14.546 28.488 1.00 89.25 187 LEU A CA 1
ATOM 1463 C C . LEU A 1 187 ? 7.590 14.363 27.049 1.00 89.25 187 LEU A C 1
ATOM 1465 O O . LEU A 1 187 ? 8.326 13.838 26.217 1.00 89.25 187 LEU A O 1
ATOM 1469 N N . ARG A 1 188 ? 6.360 14.784 26.721 1.00 87.69 188 ARG A N 1
ATOM 1470 C CA . ARG A 1 188 ? 5.795 14.586 25.374 1.00 87.69 188 ARG A CA 1
ATOM 1471 C C . ARG A 1 188 ? 6.653 15.221 24.269 1.00 87.69 188 ARG A C 1
ATOM 1473 O O . ARG A 1 188 ? 6.950 14.506 23.314 1.00 87.69 188 ARG A O 1
ATOM 1480 N N . PRO A 1 189 ? 7.103 16.490 24.381 1.00 91.12 189 PRO A N 1
ATOM 1481 C CA . PRO A 1 189 ? 7.971 17.085 23.368 1.00 91.12 189 PRO A CA 1
ATOM 1482 C C . PRO A 1 189 ? 9.296 16.333 23.236 1.00 91.12 189 PRO A C 1
ATOM 1484 O O . PRO A 1 189 ? 9.756 16.118 22.123 1.00 91.12 189 PRO A O 1
ATOM 1487 N N . ALA A 1 190 ? 9.870 15.868 24.353 1.00 90.50 190 ALA A N 1
ATOM 1488 C CA . ALA A 1 190 ? 11.111 15.098 24.344 1.00 90.50 190 ALA A CA 1
ATOM 1489 C C . ALA A 1 190 ? 10.945 13.748 23.628 1.00 90.50 190 ALA A C 1
ATOM 1491 O O . ALA A 1 190 ? 11.781 13.388 22.808 1.00 90.50 190 ALA A O 1
ATOM 1492 N N . LEU A 1 191 ? 9.847 13.023 23.869 1.00 88.19 191 LEU A N 1
ATOM 1493 C CA . LEU A 1 191 ? 9.560 11.760 23.178 1.00 88.19 191 LEU A CA 1
ATOM 1494 C C . LEU A 1 191 ? 9.374 11.958 21.671 1.00 88.19 191 LEU A C 1
ATOM 1496 O O . LEU A 1 191 ? 9.912 11.186 20.882 1.00 88.19 191 LEU A O 1
ATOM 1500 N N . VAL A 1 192 ? 8.653 13.007 21.267 1.00 89.50 192 VAL A N 1
ATOM 1501 C CA . VAL A 1 192 ? 8.497 13.359 19.849 1.00 89.50 192 VAL A CA 1
ATOM 1502 C C . VAL A 1 192 ? 9.845 13.745 19.239 1.00 89.50 192 VAL A C 1
ATOM 1504 O O . VAL A 1 192 ? 10.177 13.261 18.162 1.00 89.50 192 VAL A O 1
ATOM 1507 N N . ALA A 1 193 ? 10.651 14.546 19.940 1.00 91.50 193 ALA A N 1
ATOM 1508 C CA . ALA A 1 193 ? 11.984 14.931 19.488 1.00 91.50 193 ALA A CA 1
ATOM 1509 C C . ALA A 1 193 ? 12.906 13.715 19.320 1.00 91.50 193 ALA A C 1
ATOM 1511 O O . ALA A 1 193 ? 13.602 13.632 18.317 1.00 91.50 193 ALA A O 1
ATOM 1512 N N . ILE A 1 194 ? 12.866 12.743 20.240 1.00 89.69 194 ILE A N 1
ATOM 1513 C CA . ILE A 1 194 ? 13.625 11.488 20.131 1.00 89.69 194 ILE A CA 1
ATOM 1514 C C . ILE A 1 194 ? 13.155 10.676 18.920 1.00 89.69 194 ILE A C 1
ATOM 1516 O O . ILE A 1 194 ? 13.985 10.218 18.140 1.00 89.69 194 ILE A O 1
ATOM 1520 N N . LEU A 1 195 ? 11.841 10.517 18.724 1.00 89.44 195 LEU A N 1
ATOM 1521 C CA . LEU A 1 195 ? 11.305 9.801 17.562 1.00 89.44 195 LEU A CA 1
ATOM 1522 C C . LEU A 1 195 ? 11.749 10.451 16.247 1.00 89.44 195 LEU A C 1
ATOM 1524 O O . LEU A 1 195 ? 12.194 9.750 15.341 1.00 89.44 195 LEU A O 1
ATOM 1528 N N . ILE A 1 196 ? 11.679 11.781 16.161 1.00 90.25 196 ILE A N 1
ATOM 1529 C CA . ILE A 1 196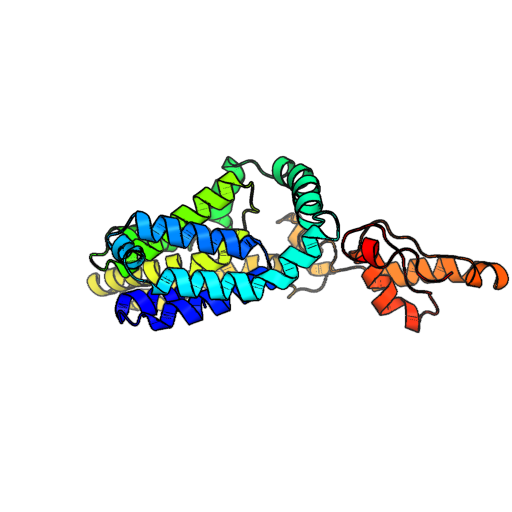 ? 12.147 12.542 14.999 1.00 90.25 196 ILE A CA 1
ATOM 1530 C C . ILE A 1 196 ? 13.657 12.357 14.817 1.00 90.25 196 ILE A C 1
ATOM 1532 O O . ILE A 1 196 ? 14.089 11.980 13.733 1.00 90.25 196 ILE A O 1
ATOM 1536 N N . ALA A 1 197 ? 14.452 12.552 15.871 1.00 91.38 197 ALA A N 1
ATOM 1537 C CA . ALA A 1 197 ? 15.908 12.457 15.817 1.00 91.38 197 ALA A CA 1
ATOM 1538 C C . ALA A 1 197 ? 16.392 11.070 15.373 1.00 91.38 197 ALA A C 1
ATOM 1540 O O . ALA A 1 197 ? 17.351 10.982 14.613 1.00 91.38 197 ALA A O 1
ATOM 1541 N N . VAL A 1 198 ? 15.717 9.995 15.795 1.00 86.88 198 VAL A N 1
ATOM 1542 C CA . VAL A 1 198 ? 16.075 8.634 15.368 1.00 86.88 198 VAL A CA 1
ATOM 1543 C C . VAL A 1 198 ? 15.547 8.304 13.969 1.00 86.88 198 VAL A C 1
ATOM 1545 O O . VAL A 1 198 ? 16.153 7.494 13.279 1.00 86.88 198 VAL A O 1
ATOM 1548 N N . THR A 1 199 ? 14.453 8.925 13.516 1.00 85.38 199 THR A N 1
ATOM 1549 C CA . THR A 1 199 ? 13.873 8.646 12.187 1.00 85.38 199 THR A CA 1
ATOM 1550 C C . THR A 1 199 ? 14.542 9.451 11.071 1.00 85.38 199 THR A C 1
ATOM 1552 O O . THR A 1 199 ? 14.686 8.937 9.966 1.00 85.38 199 THR A O 1
ATOM 1555 N N . ILE A 1 200 ? 14.981 10.689 11.343 1.00 89.50 200 ILE A N 1
ATOM 1556 C CA . ILE A 1 200 ? 15.598 11.592 10.352 1.00 89.50 200 ILE A CA 1
ATOM 1557 C C . ILE A 1 200 ? 16.731 10.925 9.550 1.00 89.50 200 ILE A C 1
ATOM 1559 O O . ILE A 1 200 ? 16.696 11.032 8.325 1.00 89.50 200 ILE A O 1
ATOM 1563 N N . PRO A 1 201 ? 17.687 10.199 10.166 1.00 88.06 201 PRO A N 1
ATOM 1564 C CA . PRO A 1 201 ? 18.758 9.536 9.421 1.00 88.06 201 PRO A CA 1
ATOM 1565 C C . PRO A 1 201 ? 18.266 8.501 8.402 1.00 88.06 201 PRO A C 1
ATOM 1567 O O . PRO A 1 201 ? 18.954 8.233 7.429 1.00 88.06 201 PRO A O 1
ATOM 1570 N N . PHE A 1 202 ? 17.071 7.933 8.581 1.00 84.81 202 PHE A N 1
ATOM 1571 C CA . PHE A 1 202 ? 16.502 6.947 7.656 1.00 84.81 202 PHE A CA 1
ATOM 1572 C C . PHE A 1 202 ? 15.666 7.585 6.540 1.00 84.81 202 PHE A C 1
ATOM 1574 O O . PHE A 1 202 ? 15.284 6.891 5.601 1.00 84.81 202 PHE A O 1
ATOM 1581 N N . VAL A 1 203 ? 15.389 8.894 6.601 1.00 87.75 203 VAL A N 1
ATOM 1582 C CA . VAL A 1 203 ? 14.601 9.599 5.576 1.00 87.75 203 VAL A CA 1
ATOM 1583 C C . VAL A 1 203 ? 15.190 9.423 4.169 1.00 87.75 203 VAL A C 1
ATOM 1585 O O . VAL A 1 203 ? 14.414 9.078 3.277 1.00 87.75 203 VAL A O 1
ATOM 1588 N N . PRO A 1 204 ? 16.514 9.556 3.938 1.00 88.56 204 PRO A N 1
ATOM 1589 C CA . PRO A 1 204 ? 17.099 9.329 2.616 1.00 88.56 204 PRO A CA 1
ATOM 1590 C C . PRO A 1 204 ? 16.914 7.912 2.069 1.00 88.56 204 PRO A C 1
ATOM 1592 O O . PRO A 1 204 ? 16.947 7.721 0.861 1.00 88.56 204 PRO A O 1
ATOM 1595 N N . LEU A 1 205 ? 16.710 6.913 2.934 1.00 83.06 205 LEU A N 1
ATOM 1596 C CA . LEU A 1 205 ? 16.521 5.519 2.519 1.00 83.06 205 LEU A CA 1
ATOM 1597 C C . LEU A 1 205 ? 15.100 5.223 2.039 1.00 83.06 205 LEU A C 1
ATOM 1599 O O . LEU A 1 205 ? 14.855 4.149 1.502 1.00 83.06 205 LEU A O 1
ATOM 1603 N N . VAL A 1 206 ? 14.163 6.146 2.251 1.00 82.12 206 VAL A N 1
ATOM 1604 C CA . VAL A 1 206 ? 12.748 5.966 1.897 1.00 82.12 206 VAL A CA 1
ATOM 1605 C C . VAL A 1 206 ? 12.263 7.067 0.957 1.00 82.12 206 VAL A C 1
ATOM 1607 O O . VAL A 1 206 ? 11.365 6.835 0.152 1.00 82.12 206 VAL A O 1
ATOM 1610 N N . LEU A 1 207 ? 12.856 8.262 1.033 1.00 86.00 207 LEU A N 1
ATOM 1611 C CA . LEU A 1 207 ? 12.519 9.407 0.196 1.00 86.00 207 LEU A CA 1
ATOM 1612 C C . LEU A 1 207 ? 13.753 9.896 -0.577 1.00 86.00 207 LEU A C 1
ATOM 1614 O O . LEU A 1 207 ? 14.817 10.046 0.027 1.00 86.00 207 LEU A O 1
ATOM 1618 N N . PRO A 1 208 ? 13.613 10.236 -1.873 1.00 85.38 208 PRO A N 1
ATOM 1619 C CA . PRO A 1 208 ? 14.707 10.741 -2.700 1.00 85.38 208 PRO A CA 1
ATOM 1620 C C . PRO A 1 208 ? 14.998 12.220 -2.384 1.00 85.38 208 PRO A C 1
ATOM 1622 O O . PRO A 1 208 ? 14.754 13.110 -3.194 1.00 85.38 208 PRO A O 1
ATOM 1625 N N . VAL A 1 209 ? 15.465 12.500 -1.165 1.00 90.19 209 VAL A N 1
ATOM 1626 C CA . VAL A 1 209 ? 15.749 13.864 -0.670 1.00 90.19 209 VAL A CA 1
ATOM 1627 C C . VAL A 1 209 ? 17.221 14.262 -0.793 1.00 90.19 209 VAL A C 1
ATOM 1629 O O . VAL A 1 209 ? 17.563 15.411 -0.520 1.00 90.19 209 VAL A O 1
ATOM 1632 N N . LEU A 1 210 ? 18.095 13.324 -1.169 1.00 89.06 210 LEU A N 1
ATOM 1633 C CA . LEU A 1 210 ? 19.526 13.556 -1.355 1.00 89.06 210 LEU A CA 1
ATOM 1634 C C . LEU A 1 210 ? 19.913 13.463 -2.837 1.00 89.06 210 LEU A C 1
ATOM 1636 O O . LEU A 1 210 ? 19.337 12.649 -3.561 1.00 89.06 210 LEU A O 1
ATOM 1640 N N . PRO A 1 211 ? 20.924 14.231 -3.287 1.00 89.00 211 PRO A N 1
ATOM 1641 C CA . PRO A 1 211 ? 21.539 14.022 -4.592 1.00 89.00 211 PRO A CA 1
ATOM 1642 C C . PRO A 1 211 ? 22.125 12.603 -4.723 1.00 89.00 211 PRO A C 1
ATOM 1644 O O . PRO A 1 211 ? 22.601 12.061 -3.718 1.00 89.00 211 PRO A O 1
ATOM 1647 N N . PRO A 1 212 ? 22.192 12.026 -5.940 1.00 85.69 212 PRO A N 1
ATOM 1648 C CA . PRO A 1 212 ? 22.634 10.643 -6.151 1.00 85.69 212 PRO A CA 1
ATOM 1649 C C . PRO A 1 212 ? 24.010 10.334 -5.544 1.00 85.69 212 PRO A C 1
ATOM 1651 O O . PRO A 1 212 ? 24.175 9.328 -4.862 1.00 85.69 212 PRO A O 1
ATOM 1654 N N . ALA A 1 213 ? 24.985 11.236 -5.706 1.00 87.56 213 ALA A N 1
ATOM 1655 C CA . ALA A 1 213 ? 26.336 11.057 -5.167 1.00 87.56 213 ALA A CA 1
ATOM 1656 C C . ALA A 1 213 ? 26.368 10.982 -3.628 1.00 87.56 213 ALA A C 1
ATOM 1658 O O . ALA A 1 213 ? 27.141 10.219 -3.056 1.00 87.56 213 ALA A O 1
ATOM 1659 N N . THR A 1 214 ? 25.518 11.754 -2.945 1.00 90.06 214 THR A N 1
ATOM 1660 C CA . THR A 1 214 ? 25.400 11.712 -1.479 1.00 90.06 214 THR A CA 1
ATOM 1661 C C . THR A 1 214 ? 24.615 10.485 -1.026 1.00 90.06 214 THR A C 1
ATOM 1663 O O . THR A 1 214 ? 24.943 9.877 -0.010 1.00 90.06 214 THR A O 1
ATOM 1666 N N . PHE A 1 215 ? 23.588 10.096 -1.782 1.00 88.75 215 PHE A N 1
ATOM 1667 C CA . PHE A 1 215 ? 22.823 8.888 -1.501 1.00 88.75 215 PHE A CA 1
ATOM 1668 C C . PHE A 1 215 ? 23.677 7.615 -1.636 1.00 88.75 215 PHE A C 1
ATOM 1670 O O . PHE A 1 215 ? 23.580 6.733 -0.785 1.00 88.75 215 PHE A O 1
ATOM 1677 N N . ALA A 1 216 ? 24.585 7.561 -2.616 1.00 85.81 216 ALA A N 1
ATOM 1678 C CA . ALA A 1 216 ? 25.531 6.455 -2.778 1.00 85.81 216 ALA A CA 1
ATOM 1679 C C . ALA A 1 216 ? 26.397 6.238 -1.521 1.00 85.81 216 ALA A C 1
ATOM 1681 O O . ALA A 1 216 ? 26.564 5.105 -1.080 1.00 85.81 216 ALA A O 1
ATOM 1682 N N . GLN A 1 217 ? 26.853 7.318 -0.876 1.00 89.00 217 GLN A N 1
ATOM 1683 C CA . GLN A 1 217 ? 27.585 7.237 0.399 1.00 89.00 217 GLN A CA 1
ATOM 1684 C C . GLN A 1 217 ? 26.711 6.674 1.533 1.00 89.00 217 GLN A C 1
ATOM 1686 O O . GLN A 1 217 ? 27.189 5.940 2.391 1.00 89.00 217 GLN A O 1
ATOM 1691 N N . TYR A 1 218 ? 25.410 6.981 1.540 1.00 87.00 218 TYR A N 1
ATOM 1692 C CA . TYR A 1 218 ? 24.454 6.410 2.498 1.00 87.00 218 TYR A CA 1
ATOM 1693 C C . TYR A 1 218 ? 24.262 4.901 2.301 1.00 87.00 218 TYR A C 1
ATOM 1695 O O . TYR A 1 218 ? 24.141 4.161 3.281 1.00 87.00 218 TYR A O 1
ATOM 1703 N N . GLN A 1 219 ? 24.247 4.440 1.048 1.00 85.81 219 GLN A N 1
ATOM 1704 C CA . GLN A 1 219 ? 24.084 3.024 0.712 1.00 85.81 219 GLN A CA 1
ATOM 1705 C C . GLN A 1 219 ? 25.280 2.160 1.136 1.00 85.81 219 GLN A C 1
ATOM 1707 O O . GLN A 1 219 ? 25.093 0.962 1.339 1.00 85.81 219 GLN A O 1
ATOM 1712 N N . GLU A 1 220 ? 26.468 2.740 1.352 1.00 86.88 220 GLU A N 1
ATOM 1713 C CA . GLU A 1 220 ? 27.609 2.017 1.941 1.00 86.88 220 GLU A CA 1
ATOM 1714 C C . GLU A 1 220 ? 27.297 1.503 3.357 1.00 86.88 220 GLU A C 1
ATOM 1716 O O . GLU A 1 220 ? 27.734 0.419 3.742 1.00 86.88 220 GLU A O 1
ATOM 1721 N N . TYR A 1 221 ? 26.504 2.258 4.123 1.00 84.69 221 TYR A N 1
ATOM 1722 C CA . TYR A 1 221 ? 26.089 1.893 5.482 1.00 84.69 221 TYR A CA 1
ATOM 1723 C C . TYR A 1 221 ? 24.745 1.158 5.517 1.00 84.69 221 TYR A C 1
ATOM 1725 O O . TYR A 1 221 ? 24.512 0.329 6.398 1.00 84.69 221 TYR A O 1
ATOM 1733 N N . TYR A 1 222 ? 23.859 1.464 4.568 1.00 81.06 222 TYR A N 1
ATOM 1734 C CA . TYR A 1 222 ? 22.502 0.926 4.492 1.00 81.06 222 TYR A CA 1
ATOM 1735 C C . TYR A 1 222 ? 22.221 0.374 3.088 1.00 81.06 222 TYR A C 1
ATOM 1737 O O . TYR A 1 222 ? 21.523 1.019 2.297 1.00 81.06 222 TYR A O 1
ATOM 1745 N N . PRO A 1 223 ? 22.762 -0.813 2.760 1.00 77.75 223 PRO A N 1
ATOM 1746 C CA . PRO A 1 223 ? 22.635 -1.387 1.430 1.00 77.75 223 PRO A CA 1
ATOM 1747 C C . PRO A 1 223 ? 21.173 -1.721 1.133 1.00 77.75 223 PRO A C 1
ATOM 1749 O O . PRO A 1 223 ? 20.542 -2.514 1.833 1.00 77.75 223 PRO A O 1
ATOM 1752 N N . GLN A 1 224 ? 20.630 -1.099 0.089 1.00 75.62 224 GLN A N 1
ATOM 1753 C CA . GLN A 1 224 ? 19.259 -1.305 -0.365 1.00 75.62 224 GLN A CA 1
ATOM 1754 C C . GLN A 1 224 ? 19.117 -0.919 -1.839 1.00 75.62 224 GLN A C 1
ATOM 1756 O O . GLN A 1 224 ? 19.812 -0.020 -2.312 1.00 75.62 224 GLN A O 1
ATOM 1761 N N . ASN A 1 225 ? 18.221 -1.602 -2.552 1.00 73.88 225 ASN A N 1
ATOM 1762 C CA . ASN A 1 225 ? 18.106 -1.527 -4.012 1.00 73.88 225 ASN A CA 1
ATOM 1763 C C . ASN A 1 225 ? 16.802 -0.869 -4.493 1.00 73.88 225 ASN A C 1
ATOM 1765 O O . ASN A 1 225 ? 16.527 -0.891 -5.690 1.00 73.88 225 ASN A O 1
ATOM 1769 N N . ASP A 1 226 ? 15.997 -0.275 -3.607 1.00 74.81 226 ASP A N 1
ATOM 1770 C CA . ASP A 1 226 ? 14.687 0.274 -3.984 1.00 74.81 226 ASP A CA 1
ATOM 1771 C C . ASP A 1 226 ? 14.804 1.507 -4.905 1.00 74.81 226 ASP A C 1
ATOM 1773 O O . ASP A 1 226 ? 13.861 1.815 -5.629 1.00 74.81 226 ASP A O 1
ATOM 1777 N N . PHE A 1 227 ? 15.968 2.171 -4.940 1.00 77.88 227 PHE A N 1
ATOM 1778 C CA . PHE A 1 227 ? 16.265 3.293 -5.848 1.00 77.88 227 PHE A CA 1
ATOM 1779 C C . PHE A 1 227 ? 17.112 2.910 -7.071 1.00 77.88 227 PHE A C 1
ATOM 1781 O O . PHE A 1 227 ? 17.512 3.796 -7.824 1.00 77.88 227 PHE A O 1
ATOM 1788 N N . ALA A 1 228 ? 17.418 1.624 -7.282 1.00 74.69 228 ALA A N 1
ATOM 1789 C CA . ALA A 1 228 ? 18.371 1.204 -8.316 1.00 74.69 228 ALA A CA 1
ATOM 1790 C C . ALA A 1 228 ? 17.980 1.675 -9.732 1.00 74.69 228 ALA A C 1
ATOM 1792 O O . ALA A 1 228 ? 18.850 2.027 -10.520 1.00 74.69 228 ALA A O 1
ATOM 1793 N N . GLU A 1 229 ? 16.681 1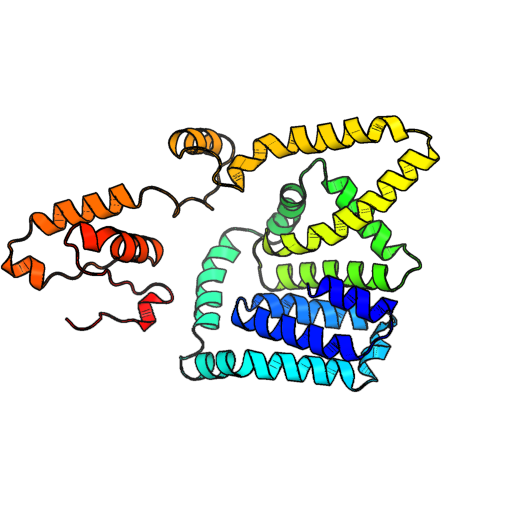.748 -10.032 1.00 78.19 229 GLU A N 1
ATOM 1794 C CA . GLU A 1 229 ? 16.160 2.188 -11.335 1.00 78.19 229 GLU A CA 1
ATOM 1795 C C . GLU A 1 229 ? 15.778 3.683 -11.376 1.00 78.19 229 GLU A C 1
ATOM 1797 O O . GLU A 1 229 ? 15.108 4.110 -12.311 1.00 78.19 229 GLU A O 1
ATOM 1802 N N . MET A 1 230 ? 16.166 4.496 -10.382 1.00 81.12 230 MET A N 1
ATOM 1803 C CA . MET A 1 230 ? 15.794 5.924 -10.303 1.00 81.12 230 MET A CA 1
ATOM 1804 C C . MET A 1 230 ? 16.892 6.896 -10.762 1.00 81.12 230 MET A C 1
ATOM 1806 O O . MET A 1 230 ? 16.642 8.098 -10.847 1.00 81.12 230 MET A O 1
ATOM 1810 N N . PHE A 1 231 ? 18.098 6.404 -11.049 1.00 83.19 231 PHE A N 1
ATOM 1811 C CA . PHE A 1 231 ? 19.254 7.213 -11.444 1.00 83.19 231 PHE A CA 1
ATOM 1812 C C . PHE A 1 231 ? 19.867 6.701 -12.752 1.00 83.19 231 PHE A C 1
ATOM 1814 O O . PHE A 1 231 ? 19.608 5.571 -13.160 1.00 83.19 231 PHE A O 1
ATOM 1821 N N . GLY A 1 232 ? 20.701 7.520 -13.400 1.00 87.69 232 GLY A N 1
ATOM 1822 C CA . GLY A 1 232 ? 21.481 7.094 -14.566 1.00 87.69 232 GLY A CA 1
ATOM 1823 C C . GLY A 1 232 ? 20.718 7.085 -15.894 1.00 87.69 232 GLY A C 1
ATOM 1824 O O . GLY A 1 232 ? 21.221 6.540 -16.872 1.00 87.69 232 GLY A O 1
ATOM 1825 N N . TRP A 1 233 ? 19.488 7.609 -15.938 1.00 92.62 233 TRP A N 1
ATOM 1826 C CA . TRP A 1 233 ? 18.653 7.563 -17.144 1.00 92.62 233 TRP A CA 1
ATOM 1827 C C . TRP A 1 233 ? 19.223 8.428 -18.268 1.00 92.62 233 TRP A C 1
ATOM 1829 O O . TRP A 1 233 ? 19.254 7.979 -19.408 1.00 92.62 233 TRP A O 1
ATOM 1839 N N . GLU A 1 234 ? 19.699 9.635 -17.955 1.00 94.19 234 GLU A N 1
ATOM 1840 C CA . GLU A 1 234 ? 20.304 10.528 -18.949 1.00 94.19 234 GLU A CA 1
ATOM 1841 C C . GLU A 1 234 ? 21.573 9.891 -19.526 1.00 94.19 234 GLU A C 1
ATOM 1843 O O . GLU A 1 234 ? 21.709 9.783 -20.738 1.00 94.19 234 GLU A O 1
ATOM 1848 N N . GLU A 1 235 ? 22.446 9.363 -18.665 1.00 94.81 235 GLU A N 1
ATOM 1849 C CA . GLU A 1 235 ? 23.687 8.697 -19.057 1.00 94.81 235 GLU A CA 1
ATOM 1850 C C . GLU A 1 235 ? 23.426 7.430 -19.880 1.00 94.81 235 GLU A C 1
ATOM 1852 O O . GLU A 1 235 ? 24.132 7.165 -20.857 1.00 94.81 235 GLU A O 1
ATOM 1857 N N . LEU A 1 236 ? 22.399 6.653 -19.517 1.00 95.25 236 LEU A N 1
ATOM 1858 C CA . LEU A 1 236 ? 21.945 5.497 -20.289 1.00 95.25 236 LEU A CA 1
ATOM 1859 C C . LEU A 1 236 ? 21.523 5.926 -21.697 1.00 95.25 236 LEU A C 1
ATOM 1861 O O . LEU A 1 236 ? 21.988 5.345 -22.678 1.00 95.25 236 LEU A O 1
ATOM 1865 N N . VAL A 1 237 ? 20.657 6.936 -21.803 1.00 97.12 237 VAL A N 1
ATOM 1866 C CA . VAL A 1 237 ? 20.108 7.381 -23.089 1.00 97.12 237 VAL A CA 1
ATOM 1867 C C . VAL A 1 237 ? 21.193 8.043 -23.943 1.00 97.12 237 VAL A C 1
ATOM 1869 O O . VAL A 1 237 ? 21.266 7.764 -25.136 1.00 97.12 237 VAL A O 1
ATOM 1872 N N . ASP A 1 238 ? 22.081 8.842 -23.348 1.00 97.62 238 ASP A N 1
ATOM 1873 C CA . ASP A 1 238 ? 23.241 9.436 -24.026 1.00 97.62 238 ASP A CA 1
ATOM 1874 C C . ASP A 1 238 ? 24.187 8.354 -24.559 1.00 97.62 238 ASP A C 1
ATOM 1876 O O . ASP A 1 238 ? 24.664 8.437 -25.691 1.00 97.62 238 ASP A O 1
ATOM 1880 N N . THR A 1 239 ? 24.419 7.292 -23.781 1.00 97.50 239 THR A N 1
ATOM 1881 C CA . THR A 1 239 ? 25.236 6.156 -24.226 1.00 97.50 239 THR A CA 1
ATOM 1882 C C . THR A 1 239 ? 24.595 5.471 -25.430 1.00 97.50 239 THR A C 1
ATOM 1884 O O . THR A 1 239 ? 25.269 5.258 -26.440 1.00 97.50 239 THR A O 1
ATOM 1887 N N . VAL A 1 240 ? 23.292 5.179 -25.368 1.00 97.44 240 VAL A N 1
ATOM 1888 C CA . VAL A 1 240 ? 22.555 4.567 -26.486 1.00 97.44 240 VAL A CA 1
ATOM 1889 C C . VAL A 1 240 ? 22.576 5.474 -27.718 1.00 97.44 240 VAL A C 1
ATOM 1891 O O . VAL A 1 240 ? 22.869 4.997 -28.812 1.00 97.44 240 VAL A O 1
ATOM 1894 N N . GLN A 1 241 ? 22.354 6.780 -27.547 1.00 97.56 241 GLN A N 1
ATOM 1895 C CA . GLN A 1 241 ? 22.427 7.768 -28.624 1.00 97.56 241 GLN A CA 1
ATOM 1896 C C . GLN A 1 241 ? 23.807 7.795 -29.273 1.00 97.56 241 GLN A C 1
ATOM 1898 O O . GLN A 1 241 ? 23.900 7.784 -30.499 1.00 97.56 241 GLN A O 1
ATOM 1903 N N . SER A 1 242 ? 24.874 7.773 -28.472 1.00 97.75 242 SER A N 1
ATOM 1904 C CA . SER A 1 242 ? 26.242 7.823 -28.987 1.00 97.75 242 SER A CA 1
ATOM 1905 C C . SER A 1 242 ? 26.585 6.609 -29.853 1.00 97.75 242 SER A C 1
ATOM 1907 O O . SER A 1 242 ? 27.328 6.743 -30.824 1.00 97.75 242 SER A O 1
ATOM 1909 N N . VAL A 1 243 ? 26.033 5.435 -29.527 1.00 96.75 243 VAL A N 1
ATOM 1910 C CA . VAL A 1 243 ? 26.193 4.204 -30.311 1.00 96.75 243 VAL A CA 1
ATOM 1911 C C . VAL A 1 243 ? 25.307 4.248 -31.555 1.00 96.75 243 VAL A C 1
ATOM 1913 O O . VAL A 1 243 ? 25.782 3.960 -32.649 1.00 96.75 243 VAL A O 1
ATOM 1916 N N . TYR A 1 244 ? 24.050 4.670 -31.415 1.00 96.25 244 TYR A N 1
ATOM 1917 C CA . TYR A 1 244 ? 23.106 4.780 -32.528 1.00 96.25 244 TYR A CA 1
ATOM 1918 C C . TYR A 1 244 ? 23.599 5.758 -33.606 1.00 96.25 244 TYR A C 1
ATOM 1920 O O . TYR A 1 244 ? 23.560 5.453 -34.794 1.00 96.25 244 TYR A O 1
ATOM 1928 N N . ALA A 1 245 ? 24.162 6.899 -33.201 1.00 95.62 245 ALA A N 1
ATOM 1929 C CA . ALA A 1 245 ? 24.701 7.907 -34.113 1.00 95.62 245 ALA A CA 1
ATOM 1930 C C . ALA A 1 245 ? 25.950 7.449 -34.891 1.00 95.62 245 ALA A C 1
ATOM 1932 O O . ALA A 1 245 ? 26.305 8.076 -35.888 1.00 95.62 245 ALA A O 1
ATOM 1933 N N . GLN A 1 246 ? 26.624 6.378 -34.453 1.00 96.75 246 GLN A N 1
ATOM 1934 C CA . GLN A 1 246 ? 27.755 5.786 -35.178 1.00 96.75 246 GLN A CA 1
ATOM 1935 C C . GLN A 1 246 ? 27.311 4.866 -36.319 1.00 96.75 246 GLN A C 1
ATOM 1937 O O . GLN A 1 246 ? 28.127 4.541 -37.184 1.00 96.75 246 GLN A O 1
ATOM 1942 N N . LEU A 1 247 ? 26.041 4.451 -36.341 1.00 96.44 247 LEU A N 1
ATOM 1943 C CA . LEU A 1 247 ? 25.498 3.649 -37.431 1.00 96.44 247 LEU A CA 1
ATOM 1944 C C . LEU A 1 247 ? 25.397 4.493 -38.710 1.00 96.44 247 LEU A C 1
ATOM 1946 O O . LEU A 1 247 ? 25.055 5.680 -38.636 1.00 96.44 247 LEU A O 1
ATOM 1950 N N . PRO A 1 248 ? 25.647 3.911 -39.897 1.00 96.06 248 PRO A N 1
ATOM 1951 C CA . PRO A 1 248 ? 25.337 4.562 -41.163 1.00 96.06 248 PRO A CA 1
ATOM 1952 C C . PRO A 1 248 ? 23.868 5.018 -41.203 1.00 96.06 248 PRO A C 1
ATOM 1954 O O . PRO A 1 248 ? 23.007 4.285 -40.722 1.00 96.06 248 PRO A O 1
ATOM 1957 N N . PRO A 1 249 ? 23.534 6.163 -41.831 1.00 91.12 249 PRO A N 1
ATOM 1958 C CA . PRO A 1 249 ? 22.154 6.661 -41.862 1.00 91.12 249 PRO A CA 1
ATOM 1959 C C . PRO A 1 249 ? 21.128 5.637 -42.372 1.00 91.12 249 PRO A C 1
ATOM 1961 O O . PRO A 1 249 ? 20.033 5.546 -41.839 1.00 91.12 249 PRO A O 1
ATOM 1964 N N . ALA A 1 250 ? 21.506 4.811 -43.353 1.00 91.25 250 ALA A N 1
ATOM 1965 C CA . ALA A 1 250 ? 20.639 3.756 -43.881 1.00 91.25 250 ALA A CA 1
ATOM 1966 C C . ALA A 1 250 ? 20.386 2.600 -42.892 1.00 91.25 250 ALA A C 1
ATOM 1968 O O . ALA A 1 250 ? 19.383 1.904 -43.018 1.00 91.25 250 ALA A O 1
ATOM 1969 N N . GLU A 1 251 ? 21.294 2.378 -41.938 1.00 93.69 251 GLU A N 1
ATOM 1970 C CA . GLU A 1 251 ? 21.138 1.371 -40.884 1.00 93.69 251 GLU A CA 1
ATOM 1971 C C . GLU A 1 251 ? 20.375 1.926 -39.680 1.00 93.69 251 GLU A C 1
ATOM 1973 O O . GLU A 1 251 ? 19.653 1.168 -39.038 1.00 93.69 251 GLU A O 1
ATOM 1978 N N . GLN A 1 252 ? 20.488 3.230 -39.394 1.00 91.69 252 GLN A N 1
ATOM 1979 C CA . GLN A 1 252 ? 19.726 3.881 -38.322 1.00 91.69 252 GLN A CA 1
ATOM 1980 C C . GLN A 1 252 ? 18.225 3.634 -38.506 1.00 91.6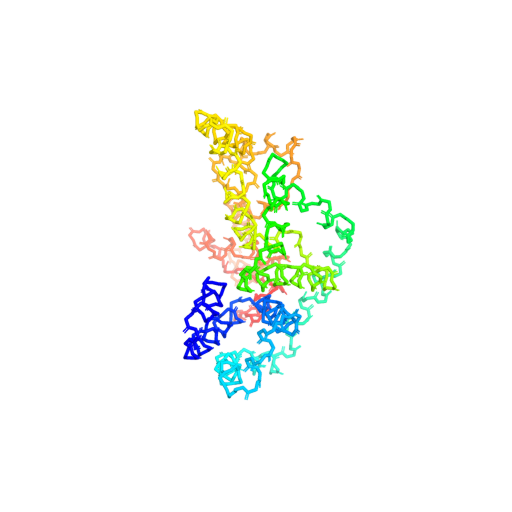9 252 GLN A C 1
ATOM 1982 O O . GLN A 1 252 ? 17.592 3.078 -37.615 1.00 91.69 252 GLN A O 1
ATOM 1987 N N . ASP A 1 253 ? 17.693 3.900 -39.701 1.00 86.31 253 ASP A N 1
ATOM 1988 C CA . ASP A 1 253 ? 16.267 3.714 -40.016 1.00 86.31 253 ASP A CA 1
ATOM 1989 C C . ASP A 1 253 ? 15.777 2.256 -39.887 1.00 86.31 253 ASP A C 1
ATOM 1991 O O . ASP A 1 253 ? 14.577 2.018 -39.820 1.00 86.31 253 ASP A O 1
ATOM 1995 N N . GLN A 1 254 ? 16.684 1.272 -39.854 1.00 90.06 254 GLN A N 1
ATOM 1996 C CA . GLN A 1 254 ? 16.358 -0.157 -39.728 1.00 90.06 254 GLN A CA 1
ATOM 1997 C C . GLN A 1 254 ? 16.741 -0.740 -38.361 1.00 90.06 254 GLN A C 1
ATOM 1999 O O . GLN A 1 254 ? 16.577 -1.940 -38.126 1.00 90.06 254 GLN A O 1
ATOM 2004 N N . THR A 1 255 ? 17.285 0.081 -37.460 1.00 91.94 255 THR A N 1
ATOM 2005 C CA . THR A 1 255 ? 17.790 -0.380 -36.168 1.00 91.94 255 THR A CA 1
ATOM 2006 C C . THR A 1 255 ? 16.764 -0.150 -35.070 1.00 91.94 255 THR A C 1
ATOM 2008 O O . THR A 1 255 ? 16.450 0.979 -34.704 1.00 91.94 255 THR A O 1
ATOM 2011 N N . ALA A 1 256 ? 16.308 -1.245 -34.466 1.00 91.88 256 ALA A N 1
ATOM 2012 C CA . ALA A 1 256 ? 15.471 -1.217 -33.276 1.00 91.88 256 ALA A CA 1
ATOM 2013 C C . ALA A 1 256 ? 16.318 -1.212 -31.993 1.00 91.88 256 ALA A C 1
ATOM 2015 O O . ALA A 1 256 ? 17.322 -1.922 -31.883 1.00 91.88 256 ALA A O 1
ATOM 2016 N N . ILE A 1 257 ? 15.874 -0.464 -30.981 1.00 94.56 257 ILE A N 1
ATOM 2017 C CA . ILE A 1 257 ? 16.494 -0.464 -29.652 1.00 94.56 257 ILE A CA 1
ATOM 2018 C C . ILE A 1 257 ? 15.763 -1.476 -28.771 1.00 94.56 257 ILE A C 1
ATOM 2020 O O . ILE A 1 257 ? 14.616 -1.260 -28.394 1.00 94.56 257 ILE A O 1
ATOM 2024 N N . LEU A 1 258 ? 16.421 -2.577 -28.410 1.00 94.62 258 LEU A N 1
ATOM 2025 C CA . LEU A 1 258 ? 15.858 -3.601 -27.526 1.00 94.62 258 LEU A CA 1
ATOM 2026 C C . LEU A 1 258 ? 16.462 -3.498 -26.123 1.00 94.62 258 LEU A C 1
ATOM 2028 O O . LEU A 1 258 ? 17.682 -3.525 -25.964 1.00 94.62 258 LEU A O 1
ATOM 2032 N N . THR A 1 259 ? 15.616 -3.452 -25.093 1.00 94.06 259 THR A N 1
ATOM 2033 C CA . THR A 1 259 ? 16.057 -3.413 -23.693 1.00 94.06 259 THR A CA 1
ATOM 2034 C C . THR A 1 259 ? 15.574 -4.624 -22.894 1.00 94.06 259 THR A C 1
ATOM 2036 O O . THR A 1 259 ? 14.519 -5.213 -23.150 1.00 94.06 259 THR A O 1
ATOM 2039 N N . SER A 1 260 ? 16.355 -4.993 -21.877 1.00 91.12 260 SER A N 1
ATOM 2040 C CA . SER A 1 260 ? 16.076 -6.147 -21.014 1.00 91.12 260 SER A CA 1
ATOM 2041 C C . SER A 1 260 ? 14.960 -5.907 -19.994 1.00 91.12 260 SER A C 1
ATOM 2043 O O . SER A 1 260 ? 14.410 -6.869 -19.461 1.00 91.12 260 SER A O 1
ATOM 2045 N N . ASN A 1 261 ? 14.626 -4.648 -19.690 1.00 90.50 261 ASN A N 1
ATOM 2046 C CA . ASN A 1 261 ? 13.631 -4.303 -18.682 1.00 90.50 261 ASN A CA 1
ATOM 2047 C C . ASN A 1 261 ? 12.854 -3.025 -19.034 1.00 90.50 261 ASN A C 1
ATOM 2049 O O . ASN A 1 261 ? 13.361 -2.144 -19.727 1.00 90.50 261 ASN A O 1
ATOM 2053 N N . TYR A 1 262 ? 11.638 -2.911 -18.492 1.00 90.81 262 TYR A N 1
ATOM 2054 C CA . TYR A 1 262 ? 10.746 -1.778 -18.741 1.00 90.81 262 TYR A CA 1
ATOM 2055 C C . TYR A 1 262 ? 11.310 -0.431 -18.259 1.00 90.81 262 TYR A C 1
ATOM 2057 O O . TYR A 1 262 ? 10.909 0.595 -18.791 1.00 90.81 262 TYR A O 1
ATOM 2065 N N . GLY A 1 263 ? 12.206 -0.407 -17.265 1.00 91.75 263 GLY A N 1
ATOM 2066 C CA . GLY A 1 263 ? 12.813 0.824 -16.754 1.00 91.75 263 GLY A CA 1
ATOM 2067 C C . GLY A 1 263 ? 13.758 1.450 -17.777 1.00 91.75 263 GLY A C 1
ATOM 2068 O O . GLY A 1 263 ? 13.623 2.624 -18.111 1.00 91.75 263 GLY A O 1
ATOM 2069 N N . SER A 1 264 ? 14.655 0.644 -18.352 1.00 93.25 264 SER A N 1
ATOM 2070 C CA . SER A 1 264 ? 15.532 1.077 -19.445 1.00 93.25 264 SER A CA 1
ATOM 2071 C C . SER A 1 264 ? 14.744 1.453 -20.702 1.00 93.25 264 SER A C 1
ATOM 2073 O O . SER A 1 264 ? 15.074 2.452 -21.333 1.00 93.25 264 SER A O 1
ATOM 2075 N N . ALA A 1 265 ? 13.694 0.696 -21.049 1.00 94.50 265 ALA A N 1
ATOM 2076 C CA . ALA A 1 265 ? 12.816 1.048 -22.167 1.00 94.50 265 ALA A CA 1
ATOM 2077 C C . ALA A 1 265 ? 12.143 2.413 -21.948 1.00 94.50 265 ALA A C 1
ATOM 2079 O O . ALA A 1 265 ? 12.229 3.288 -22.803 1.00 94.50 265 ALA A O 1
ATOM 2080 N N . ALA A 1 266 ? 11.556 2.623 -20.765 1.00 93.44 266 ALA A N 1
ATOM 2081 C CA . ALA A 1 266 ? 10.862 3.860 -20.424 1.00 93.44 266 ALA A CA 1
ATOM 2082 C C . ALA A 1 266 ? 11.796 5.072 -20.382 1.00 93.44 266 ALA A C 1
ATOM 2084 O O . ALA A 1 266 ? 11.390 6.160 -20.783 1.00 93.44 266 ALA A O 1
ATOM 2085 N N . ALA A 1 267 ? 13.043 4.900 -19.934 1.00 95.12 267 ALA A N 1
ATOM 2086 C CA . ALA A 1 267 ? 14.043 5.961 -19.984 1.00 95.12 267 ALA A CA 1
ATOM 2087 C C . ALA A 1 267 ? 14.299 6.423 -21.429 1.00 95.12 267 ALA A C 1
ATOM 2089 O O . ALA A 1 267 ? 14.321 7.625 -21.691 1.00 95.12 267 ALA A O 1
ATOM 2090 N N . ILE A 1 268 ? 14.439 5.480 -22.366 1.00 95.81 268 ILE A N 1
ATOM 2091 C CA . ILE A 1 268 ? 14.670 5.770 -23.788 1.00 95.81 268 ILE A CA 1
ATOM 2092 C C . ILE A 1 268 ? 13.432 6.398 -24.429 1.00 95.81 268 ILE A C 1
ATOM 2094 O O . ILE A 1 268 ? 13.563 7.432 -25.073 1.00 95.81 268 ILE A O 1
ATOM 2098 N N . ASP A 1 269 ? 12.236 5.866 -24.190 1.00 94.31 269 ASP A N 1
ATOM 2099 C CA . ASP A 1 269 ? 11.000 6.444 -24.739 1.00 94.31 269 ASP A CA 1
ATOM 2100 C C . ASP A 1 269 ? 10.747 7.870 -24.232 1.00 94.31 269 ASP A C 1
ATOM 2102 O O . ASP A 1 269 ? 10.262 8.731 -24.967 1.00 94.31 269 ASP A O 1
ATOM 2106 N N . LEU A 1 270 ? 11.080 8.141 -22.966 1.00 95.19 270 LEU A N 1
ATOM 2107 C CA . LEU A 1 270 ? 10.850 9.445 -22.351 1.00 95.19 270 LEU A CA 1
ATOM 2108 C C . LEU A 1 270 ? 11.898 10.488 -22.762 1.00 95.19 270 LEU A C 1
ATOM 2110 O O . LEU A 1 270 ? 11.555 11.653 -22.964 1.00 95.19 270 LEU A O 1
ATOM 2114 N N . LEU A 1 271 ? 13.173 10.095 -22.838 1.00 96.75 271 LEU A N 1
ATOM 2115 C CA . LEU A 1 271 ? 14.308 11.018 -22.975 1.00 96.75 271 LEU A CA 1
ATOM 2116 C C . LEU A 1 271 ? 15.016 10.936 -24.337 1.00 96.75 271 LEU A C 1
ATOM 2118 O O . LEU A 1 271 ? 15.853 11.787 -24.641 1.00 96.75 271 LEU A O 1
ATOM 2122 N N . GLY A 1 272 ? 14.724 9.915 -25.142 1.00 96.38 272 GLY A N 1
ATOM 2123 C CA . GLY A 1 272 ? 15.410 9.609 -26.400 1.00 96.38 272 GLY A CA 1
ATOM 2124 C C . GLY A 1 272 ? 14.911 10.411 -27.600 1.00 96.38 272 GLY A C 1
ATOM 2125 O O . GLY A 1 272 ? 15.699 10.720 -28.492 1.00 96.38 272 GLY A O 1
ATOM 2126 N N . ALA A 1 273 ? 13.645 10.838 -27.609 1.00 93.81 273 ALA A N 1
ATOM 2127 C CA . ALA A 1 273 ? 13.077 11.576 -28.742 1.00 93.81 273 ALA A CA 1
ATOM 2128 C C . ALA A 1 273 ? 13.811 12.906 -29.017 1.00 93.81 273 ALA A C 1
ATOM 2130 O O . ALA A 1 273 ? 14.103 13.237 -30.164 1.00 93.81 273 ALA A O 1
ATOM 2131 N N . SER A 1 274 ? 14.191 13.649 -27.969 1.00 94.81 274 SER A N 1
ATOM 2132 C CA . SER A 1 274 ? 14.986 14.886 -28.096 1.00 94.81 274 SER A CA 1
ATOM 2133 C C . SER A 1 274 ? 16.426 14.643 -28.567 1.00 94.81 274 SER A C 1
ATOM 2135 O O . SER A 1 274 ? 17.113 15.579 -28.972 1.00 94.81 274 SER A O 1
ATOM 2137 N N . ARG A 1 275 ? 16.869 13.386 -28.526 1.00 95.12 275 ARG A N 1
ATOM 2138 C CA . ARG A 1 275 ? 18.200 12.897 -28.896 1.00 95.12 275 ARG A CA 1
ATOM 2139 C C . ARG A 1 275 ? 18.228 12.195 -30.256 1.00 95.12 275 ARG A C 1
ATOM 2141 O O . ARG A 1 275 ? 19.279 11.701 -30.659 1.00 95.12 275 ARG A O 1
ATOM 2148 N N . GLY A 1 276 ? 17.095 12.164 -30.960 1.00 92.94 276 GLY A N 1
ATOM 2149 C CA . GLY A 1 276 ? 16.963 11.519 -32.266 1.00 92.94 276 GLY A CA 1
ATOM 2150 C C . GLY A 1 276 ? 16.934 9.991 -32.209 1.00 92.94 276 GLY A C 1
ATOM 2151 O O . GLY A 1 276 ? 17.198 9.353 -33.223 1.00 92.94 276 GLY A O 1
ATOM 2152 N N . LEU A 1 277 ? 16.644 9.406 -31.044 1.00 95.44 277 LEU A N 1
ATOM 2153 C CA . LEU A 1 277 ? 16.461 7.963 -30.914 1.00 95.44 277 LEU A CA 1
ATOM 2154 C C . LEU A 1 277 ? 15.015 7.561 -31.250 1.00 95.44 277 LEU A C 1
ATOM 2156 O O . LEU A 1 277 ? 14.089 8.296 -30.888 1.00 95.44 277 LEU A O 1
ATOM 2160 N N . PRO A 1 278 ? 14.803 6.390 -31.880 1.00 93.44 278 PRO A N 1
ATOM 2161 C CA . PRO A 1 278 ? 13.487 5.767 -31.934 1.00 93.44 278 PRO A CA 1
ATOM 2162 C C . PRO A 1 278 ? 13.055 5.283 -30.541 1.00 93.44 278 PRO A C 1
ATOM 2164 O O . PRO A 1 278 ? 13.866 5.191 -29.614 1.00 93.44 278 PRO A O 1
ATOM 2167 N N . ASN A 1 279 ? 11.772 4.944 -30.403 1.00 92.94 279 ASN A N 1
ATOM 2168 C CA . ASN A 1 279 ? 11.271 4.295 -29.192 1.00 92.94 279 ASN A CA 1
ATOM 2169 C C . ASN A 1 279 ? 11.961 2.939 -28.978 1.00 92.94 279 ASN A C 1
ATOM 2171 O O . ASN A 1 279 ? 12.356 2.255 -29.926 1.00 92.94 279 ASN A O 1
ATOM 2175 N N . ALA A 1 280 ? 12.087 2.547 -27.718 1.00 94.19 280 ALA A N 1
ATOM 2176 C CA . ALA A 1 280 ? 12.625 1.264 -27.323 1.00 94.19 280 ALA A CA 1
ATOM 2177 C C . ALA A 1 280 ? 11.547 0.175 -27.287 1.00 94.19 280 ALA A C 1
ATOM 2179 O O . ALA A 1 280 ? 10.372 0.398 -26.999 1.00 94.19 280 ALA A O 1
ATOM 2180 N N . HIS A 1 281 ? 11.996 -1.057 -27.484 1.00 93.25 281 HIS A N 1
ATOM 2181 C CA . HIS A 1 281 ? 11.203 -2.267 -27.339 1.00 93.25 281 HIS A CA 1
ATOM 2182 C C . HIS A 1 281 ? 11.671 -3.055 -26.119 1.00 93.25 281 HIS A C 1
ATOM 2184 O O . HIS A 1 281 ? 12.854 -3.058 -25.764 1.00 93.25 281 HIS A O 1
ATOM 2190 N N . SER A 1 282 ? 10.748 -3.767 -25.474 1.00 93.44 282 SER A N 1
ATOM 2191 C CA . SER A 1 282 ? 11.082 -4.700 -24.400 1.00 93.44 282 SER A CA 1
ATOM 2192 C C . SER A 1 282 ? 10.048 -5.814 -24.294 1.00 93.44 282 SER A C 1
ATOM 2194 O O . SER A 1 282 ? 8.859 -5.605 -24.500 1.00 93.44 282 SER A O 1
ATOM 2196 N N . GLY A 1 283 ? 10.497 -7.008 -23.917 1.00 90.69 283 GLY A N 1
ATOM 2197 C CA . GLY A 1 283 ? 9.600 -8.106 -23.547 1.00 90.69 283 GLY A CA 1
ATOM 2198 C C . GLY A 1 283 ? 9.134 -8.051 -22.088 1.00 90.69 283 GLY A C 1
ATOM 2199 O O . GLY A 1 283 ? 8.455 -8.969 -21.640 1.00 90.69 283 GLY A O 1
ATOM 2200 N N . HIS A 1 284 ? 9.536 -7.039 -21.310 1.00 89.19 284 HIS A N 1
ATOM 2201 C CA . HIS A 1 284 ? 9.299 -7.008 -19.866 1.00 89.19 284 HIS A CA 1
ATOM 2202 C C . HIS A 1 284 ? 8.028 -6.221 -19.499 1.00 89.19 284 HIS A C 1
ATOM 2204 O O . HIS A 1 284 ? 7.875 -5.052 -19.852 1.00 89.19 284 HIS A O 1
ATOM 2210 N N . ASN A 1 285 ? 7.144 -6.843 -18.709 1.00 89.44 285 ASN A N 1
ATOM 2211 C CA . ASN A 1 285 ? 5.888 -6.259 -18.217 1.00 89.44 285 ASN A CA 1
ATOM 2212 C C . ASN A 1 285 ? 5.033 -5.675 -19.358 1.00 89.44 285 ASN A C 1
ATOM 2214 O O . ASN A 1 285 ? 4.832 -6.337 -20.369 1.00 89.44 285 ASN A O 1
ATOM 2218 N N . THR A 1 286 ? 4.494 -4.462 -19.206 1.00 88.56 286 THR A N 1
ATOM 2219 C CA . THR A 1 286 ? 3.539 -3.875 -20.159 1.00 88.56 286 THR A CA 1
ATOM 2220 C C . THR A 1 286 ? 4.105 -3.723 -21.571 1.00 88.56 286 THR A C 1
ATOM 2222 O O . THR A 1 286 ? 3.345 -3.861 -22.525 1.00 88.56 286 THR A O 1
ATOM 2225 N N . TYR A 1 287 ? 5.421 -3.520 -21.718 1.00 91.25 287 TYR A N 1
ATOM 2226 C CA . TYR A 1 287 ? 6.069 -3.410 -23.030 1.00 91.25 287 TYR A CA 1
ATOM 2227 C C . TYR A 1 287 ? 5.856 -4.653 -23.903 1.00 91.25 287 TYR A C 1
ATOM 2229 O O . TYR A 1 287 ? 5.735 -4.522 -25.117 1.00 91.25 287 TYR A O 1
ATOM 2237 N N . TYR A 1 288 ? 5.700 -5.838 -23.296 1.00 89.12 288 TYR A N 1
ATOM 2238 C CA . TYR A 1 288 ? 5.357 -7.063 -24.021 1.00 89.12 288 TYR A CA 1
ATOM 2239 C C . TYR A 1 288 ? 4.079 -6.905 -24.858 1.00 89.12 288 TYR A C 1
ATOM 2241 O O . TYR A 1 288 ? 4.032 -7.334 -26.007 1.00 89.12 288 TYR A O 1
ATOM 2249 N N . PHE A 1 289 ? 3.055 -6.246 -24.304 1.00 87.31 289 PHE A N 1
ATOM 2250 C CA . PHE A 1 289 ? 1.769 -6.051 -24.979 1.00 87.31 289 PHE A CA 1
ATOM 2251 C C . PHE A 1 289 ? 1.814 -4.997 -26.083 1.00 87.31 289 PHE A C 1
ATOM 2253 O O . PHE A 1 289 ? 0.950 -5.002 -26.955 1.00 87.31 289 PHE A O 1
ATOM 2260 N N . TRP A 1 290 ? 2.788 -4.087 -26.046 1.00 87.94 290 TRP A N 1
ATOM 2261 C CA . TRP A 1 290 ? 3.006 -3.121 -27.125 1.00 87.94 290 TRP A CA 1
ATOM 2262 C C . TRP A 1 290 ? 3.723 -3.758 -28.317 1.00 87.94 290 TRP A C 1
ATOM 2264 O O . TRP A 1 290 ? 3.626 -3.255 -29.434 1.00 87.94 290 TRP A O 1
ATOM 2274 N N . GLY A 1 291 ? 4.373 -4.905 -28.095 1.00 82.25 291 GLY A N 1
ATOM 2275 C CA . GLY A 1 291 ? 5.041 -5.666 -29.136 1.00 82.25 291 GLY A CA 1
ATOM 2276 C C . GLY A 1 291 ? 6.226 -4.911 -29.751 1.00 82.25 291 GLY A C 1
ATOM 2277 O O . GLY A 1 291 ? 6.713 -3.920 -29.199 1.00 82.25 291 GLY A O 1
ATOM 2278 N N . PRO A 1 292 ? 6.723 -5.376 -30.905 1.00 75.62 292 PRO A N 1
ATOM 2279 C CA . PRO A 1 292 ? 7.832 -4.735 -31.604 1.00 75.62 292 PRO A CA 1
ATOM 2280 C C . PRO A 1 292 ? 7.437 -3.435 -32.332 1.00 75.62 292 PRO A C 1
ATOM 2282 O O . PRO A 1 292 ? 8.279 -2.871 -33.013 1.00 75.62 292 PRO A O 1
ATOM 2285 N N . GLY A 1 293 ? 6.198 -2.944 -32.200 1.00 67.44 293 GLY A N 1
ATOM 2286 C CA . GLY A 1 293 ? 5.698 -1.809 -32.986 1.00 67.44 293 GLY A CA 1
ATOM 2287 C C . GLY A 1 293 ? 5.577 -2.111 -34.487 1.00 67.44 293 GLY A C 1
ATOM 2288 O O . GLY A 1 293 ? 5.712 -3.261 -34.911 1.00 67.44 293 GLY A O 1
ATOM 2289 N N . ASP A 1 294 ? 5.302 -1.069 -35.275 1.00 57.75 294 ASP A N 1
ATOM 2290 C CA . ASP A 1 294 ? 5.427 -1.115 -36.734 1.00 57.75 294 ASP A CA 1
ATOM 2291 C C . ASP A 1 294 ? 6.889 -0.799 -37.091 1.00 57.75 294 ASP A C 1
ATOM 2293 O O . ASP A 1 294 ? 7.407 0.239 -36.675 1.00 57.75 294 ASP A O 1
ATOM 2297 N N . ALA A 1 295 ? 7.546 -1.725 -37.795 1.00 47.09 295 ALA A N 1
ATOM 2298 C CA . ALA A 1 295 ? 8.916 -1.578 -38.293 1.00 47.09 295 ALA A CA 1
ATOM 2299 C C . ALA A 1 295 ? 8.981 -0.703 -39.552 1.00 47.09 295 ALA A C 1
ATOM 2301 O O . ALA A 1 295 ? 8.045 -0.796 -40.384 1.00 47.09 295 ALA A O 1
#

Foldseek 3Di:
DLLVLLLVCQVVVPLQSLLVNLQVLLVVCVVDVLSVLLVVLLCQLCVVFVVVVVVVDCRNVNSVVSSCVSNVVVVVVCVVVVNVVVVVLVVVCVVLCVVDPLVRLVVCLCVLCPVLNSVLLVQLLVQLCPDPRRSSVSLSSSLVSSSVVCSVSSHHSCPSNVSSCSSNVSSCVVVVVVCVVVVVPVCVVVSVVVVCVRCVLCCVVPDVPDDPVVSVVSCVVVPDCPCVLVDCLVVLLVVVLVVLVPDDPVVSVVDAAEDAEPSNQVSCQVPVVVSVHDHHAYCYDPSVVCPSPDD

Sequence (295 aa):
LSTVLVMHLVKTGNHNTWLAIGFVLGIGLQIKHTALLFGFGLVIALLLTAQRKQFASTWPWLGGLVALLIFLPNLIWQSVNDWPTLEFIRNNNANVQSASSRIEFLALQIIFLGIPAFPIAVAGLIHLFRSRDEAMRLLGWLYVSIMVLLLAVGGKPYYPAPLYLILYASGAIVVTAQLQQRAWNGLRPALVAILIAVTIPFVPLVLPVLPPATFAQYQEYYPQNDFAEMFGWEELVDTVQSVYAQLPPAEQDQTAILTSNYGSAAAIDLLGASRGLPNAHSGHNTYYFWGPGDA

pLDDT: mean 90.7, std 8.21, range [47.09, 98.56]

Radius of gyration: 24.43 Å; chains: 1; bounding box: 56×35×80 Å